Protein AF-A0A136L667-F1 (afdb_monomer_lite)

Sequence (205 aa):
MEAPLTIFYTARLRGDLDLAPRLFSLIRSLKTQIEGAALLVDLGDSSDLRVWHCAVTGGRSALFALDAMGYDAANADHLHPQNRAKTQPGMRLALIGAGESVRLKGCRLLVPPDSSGANPARLNILLVPAAETALNDRVLSLAAVEGGQVGAAQIAFGAGTMALTAAHIYDLSPDTPPDPTIAGAIDFILSEAHYLLKKAQERRR

pLDDT: mean 94.25, std 7.08, range [57.09, 98.88]

Foldseek 3Di:
DAKKEKEKEAEQLQCVLVLLQLVLLVVVVVVVVDTGYYAYEYLYNQHHCVDLLCVLVVNCLSVLLCQLSPHQEYAQQSDDPVVLVVCVVVGNYHYAHELDWDDDPQEIEHEDPPNPPDDHTQAYEYSHADCDFDDDRRYTHHHDDHSQKMKMWMWDDDDSDIDGPDIDIDGRDPPRDGHVSSVVSSVVSVVVSVVSVVVVVVVVD

Structure (mmCIF, N/CA/C/O backbone):
data_AF-A0A136L667-F1
#
_entry.id   AF-A0A136L667-F1
#
loop_
_atom_site.group_PDB
_atom_site.id
_atom_site.type_symbol
_atom_site.label_atom_id
_atom_site.label_alt_id
_atom_site.label_comp_id
_atom_site.label_asym_id
_atom_site.label_entity_id
_atom_site.label_seq_id
_atom_site.pdbx_PDB_ins_code
_atom_site.Cartn_x
_atom_site.Cartn_y
_atom_site.Cartn_z
_atom_site.occupancy
_atom_site.B_iso_or_equiv
_atom_site.auth_seq_id
_atom_site.auth_comp_id
_atom_site.auth_asym_id
_atom_site.auth_atom_id
_atom_site.pdbx_PDB_model_num
ATOM 1 N N . MET A 1 1 ? -16.215 10.996 21.181 1.00 59.75 1 MET A N 1
ATOM 2 C CA . MET A 1 1 ? -15.745 9.729 20.589 1.00 59.75 1 MET A CA 1
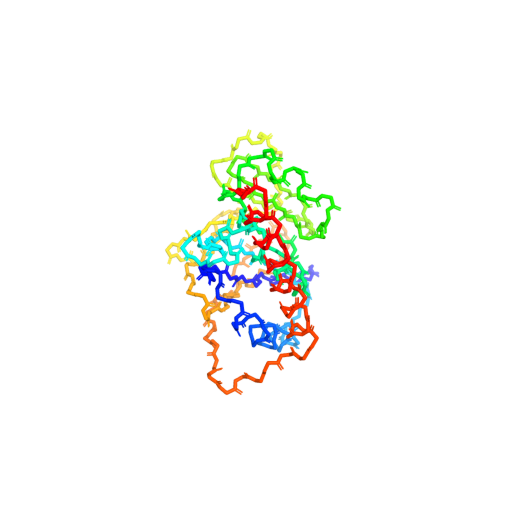ATOM 3 C C . MET A 1 1 ? -14.823 10.119 19.454 1.00 59.75 1 MET A C 1
ATOM 5 O O . MET A 1 1 ? -15.183 11.028 18.716 1.00 59.75 1 MET A O 1
ATOM 9 N N . GLU A 1 2 ? -13.610 9.587 19.410 1.00 77.50 2 GLU A N 1
ATOM 10 C CA . GLU A 1 2 ? -12.647 9.957 18.367 1.00 77.50 2 GLU A CA 1
ATOM 11 C C . GLU A 1 2 ? -12.994 9.231 17.066 1.00 77.50 2 GLU A C 1
ATOM 13 O O . GLU A 1 2 ? -13.592 8.155 17.110 1.00 77.50 2 GLU A O 1
ATOM 18 N N . ALA A 1 3 ? -12.679 9.838 15.921 1.00 87.50 3 ALA A N 1
ATOM 19 C CA . ALA A 1 3 ? -13.027 9.263 14.629 1.00 87.50 3 ALA A CA 1
ATOM 20 C C . ALA A 1 3 ? -12.331 7.899 14.438 1.00 87.50 3 ALA A C 1
ATOM 22 O O . ALA A 1 3 ? -11.150 7.780 14.780 1.00 87.50 3 ALA A O 1
ATOM 23 N N . PRO A 1 4 ? -13.026 6.881 13.898 1.00 93.81 4 PRO A N 1
ATOM 24 C CA . PRO A 1 4 ? -12.409 5.595 13.605 1.00 93.81 4 PRO A CA 1
ATOM 25 C C . PRO A 1 4 ? -11.303 5.739 12.550 1.00 93.81 4 PRO A C 1
ATOM 27 O O . PRO A 1 4 ? -11.263 6.700 11.773 1.00 93.81 4 PRO A O 1
ATOM 30 N N . LEU A 1 5 ? -10.395 4.768 12.535 1.00 96.19 5 LEU A N 1
ATOM 31 C CA . LEU A 1 5 ? -9.308 4.673 11.566 1.00 96.19 5 LEU A CA 1
ATOM 32 C C . LEU A 1 5 ? -9.421 3.357 10.808 1.00 96.19 5 LEU A C 1
ATOM 34 O O . LEU A 1 5 ? -9.451 2.292 11.419 1.00 96.19 5 LEU A O 1
ATOM 38 N N . THR A 1 6 ? -9.409 3.423 9.481 1.00 98.06 6 THR A N 1
ATOM 39 C CA . THR A 1 6 ? -9.300 2.237 8.627 1.00 98.06 6 THR A CA 1
ATOM 40 C C . THR A 1 6 ? -7.904 2.145 8.026 1.00 98.06 6 THR A C 1
ATOM 42 O O . THR A 1 6 ? -7.416 3.096 7.416 1.00 98.06 6 THR A O 1
ATOM 45 N N . ILE A 1 7 ? -7.262 0.992 8.178 1.00 98.62 7 ILE A N 1
ATOM 46 C CA . ILE A 1 7 ? -5.990 0.665 7.544 1.00 98.62 7 ILE A CA 1
ATOM 47 C C . ILE A 1 7 ? -6.301 -0.188 6.322 1.00 98.62 7 ILE A C 1
ATOM 49 O O . ILE A 1 7 ? -6.709 -1.337 6.468 1.00 98.62 7 ILE A O 1
ATOM 53 N N . PHE A 1 8 ? -6.100 0.367 5.134 1.00 98.88 8 PHE A N 1
ATOM 54 C CA . PHE A 1 8 ? -6.061 -0.386 3.888 1.00 98.88 8 PHE A CA 1
ATOM 55 C C . PHE A 1 8 ? -4.636 -0.839 3.617 1.00 98.88 8 PHE A C 1
ATOM 57 O O . PHE A 1 8 ? -3.698 -0.062 3.814 1.00 98.88 8 PHE A O 1
ATOM 64 N N . TYR A 1 9 ? -4.466 -2.073 3.156 1.00 98.88 9 TYR A N 1
ATOM 65 C CA . TYR A 1 9 ? -3.140 -2.601 2.895 1.00 98.88 9 TYR A CA 1
ATOM 66 C C . TYR A 1 9 ? -3.073 -3.570 1.721 1.00 98.88 9 TYR A C 1
ATOM 68 O O . TYR A 1 9 ? -4.031 -4.281 1.424 1.00 98.88 9 TYR A O 1
ATOM 76 N N . THR A 1 10 ? -1.916 -3.596 1.070 1.00 98.75 10 THR A N 1
ATOM 77 C CA . THR A 1 10 ? -1.550 -4.564 0.028 1.00 98.75 10 THR A CA 1
ATOM 78 C C . THR A 1 10 ? -0.199 -5.192 0.355 1.00 98.75 10 THR A C 1
ATOM 80 O O . THR A 1 10 ? 0.463 -4.807 1.322 1.00 98.75 10 THR A O 1
ATOM 83 N N . ALA A 1 11 ? 0.163 -6.230 -0.389 1.00 98.44 11 ALA A N 1
ATOM 84 C CA . ALA A 1 11 ? 1.460 -6.886 -0.327 1.00 98.44 11 ALA A CA 1
ATOM 85 C C . ALA A 1 11 ? 1.665 -7.686 -1.617 1.00 98.44 11 ALA A C 1
ATOM 87 O O . ALA A 1 11 ? 0.719 -7.897 -2.376 1.00 98.44 11 ALA A O 1
ATOM 88 N N . ARG A 1 12 ? 2.877 -8.209 -1.831 1.00 97.69 12 ARG A N 1
ATOM 89 C CA . ARG A 1 12 ? 3.156 -9.232 -2.858 1.00 97.69 12 ARG A CA 1
ATOM 90 C C . ARG A 1 12 ? 2.735 -8.835 -4.277 1.00 97.69 12 ARG A C 1
ATOM 92 O O . ARG A 1 12 ? 2.386 -9.701 -5.078 1.00 97.69 12 ARG A O 1
ATOM 99 N N . LEU A 1 13 ? 2.815 -7.545 -4.616 1.00 97.25 13 LEU A N 1
ATOM 100 C CA . LEU A 1 13 ? 2.587 -7.082 -5.990 1.00 97.25 13 LEU A CA 1
ATOM 101 C C . LEU A 1 13 ? 3.644 -7.632 -6.953 1.00 97.25 13 LEU A C 1
ATOM 103 O O . LEU A 1 13 ? 3.362 -7.802 -8.132 1.00 97.25 13 LEU A O 1
ATOM 107 N N . ARG A 1 14 ? 4.860 -7.926 -6.464 1.00 96.94 14 ARG A N 1
ATOM 108 C CA . ARG A 1 14 ? 5.945 -8.581 -7.218 1.00 96.94 14 ARG A CA 1
ATOM 109 C C . ARG A 1 14 ? 6.267 -7.924 -8.562 1.00 96.94 14 ARG A C 1
ATOM 111 O O . ARG A 1 14 ? 6.694 -8.584 -9.502 1.00 96.94 14 ARG A O 1
ATOM 118 N N . GLY A 1 15 ? 6.110 -6.607 -8.640 1.00 96.31 15 GLY A N 1
ATOM 119 C CA . GLY A 1 15 ? 6.329 -5.839 -9.858 1.00 96.31 15 GLY A CA 1
ATOM 120 C C . GLY A 1 15 ? 5.211 -5.949 -10.895 1.00 96.31 15 GLY A C 1
ATOM 121 O O . GLY A 1 15 ? 5.395 -5.440 -11.990 1.00 96.31 15 GLY A O 1
ATOM 122 N N . ASP A 1 16 ? 4.066 -6.557 -10.594 1.00 97.19 16 ASP A N 1
ATOM 123 C CA . ASP A 1 16 ? 2.918 -6.560 -11.501 1.00 97.19 16 ASP A CA 1
ATOM 124 C C . ASP A 1 16 ? 2.243 -5.177 -11.515 1.00 97.19 16 ASP A C 1
ATOM 126 O O . ASP A 1 16 ? 1.329 -4.874 -10.742 1.00 97.19 16 ASP A O 1
ATOM 130 N N . LEU A 1 17 ? 2.759 -4.292 -12.372 1.00 96.44 17 LEU A N 1
ATOM 131 C CA . LEU A 1 17 ? 2.251 -2.928 -12.515 1.00 96.44 17 LEU A CA 1
ATOM 132 C C . LEU A 1 17 ? 0.889 -2.870 -13.216 1.00 96.44 17 LEU A C 1
ATOM 134 O O . LEU A 1 17 ? 0.191 -1.866 -13.065 1.00 96.44 17 LEU A O 1
ATOM 138 N N . ASP A 1 18 ? 0.468 -3.934 -13.904 1.00 94.00 18 ASP A N 1
ATOM 139 C CA . ASP A 1 18 ? -0.835 -3.987 -14.575 1.00 94.00 18 ASP A CA 1
ATOM 140 C C . ASP A 1 18 ? -1.988 -4.052 -13.556 1.00 94.00 18 ASP A C 1
ATOM 142 O O . ASP A 1 18 ? -3.114 -3.625 -13.835 1.00 94.00 18 ASP A O 1
ATOM 146 N N . LEU A 1 19 ? -1.711 -4.520 -12.333 1.00 96.12 19 LEU A N 1
ATOM 147 C CA . LEU A 1 19 ? -2.671 -4.508 -11.228 1.00 96.12 19 LEU A CA 1
ATOM 148 C C . LEU A 1 19 ? -2.924 -3.103 -10.675 1.00 96.12 19 LEU A C 1
ATOM 150 O O . LEU A 1 19 ? -4.033 -2.821 -10.215 1.00 96.12 19 LEU A O 1
ATOM 154 N N . ALA A 1 20 ? -1.931 -2.210 -10.712 1.00 97.38 20 ALA A N 1
ATOM 155 C CA . ALA A 1 20 ? -1.969 -0.940 -9.986 1.00 97.38 20 ALA A CA 1
ATOM 156 C C . ALA A 1 20 ? -3.178 -0.048 -10.346 1.00 97.38 20 ALA A C 1
ATOM 158 O O . ALA A 1 20 ? -3.871 0.399 -9.425 1.00 97.38 20 ALA A O 1
ATOM 159 N N . PRO A 1 21 ? -3.536 0.169 -11.631 1.00 98.19 21 PRO A N 1
ATOM 160 C CA . PRO A 1 21 ? -4.702 0.983 -11.978 1.00 98.19 21 PRO A CA 1
ATOM 161 C C . PRO A 1 21 ? -6.024 0.416 -11.454 1.00 98.19 21 PRO A C 1
ATOM 163 O O . PRO A 1 21 ? -6.917 1.168 -11.063 1.00 98.19 21 PRO A O 1
ATOM 166 N N . ARG A 1 22 ? -6.161 -0.913 -11.437 1.00 98.19 22 ARG A N 1
ATOM 167 C CA . ARG A 1 22 ? -7.385 -1.603 -11.008 1.00 98.19 22 ARG A CA 1
ATOM 168 C C . ARG A 1 22 ? -7.470 -1.683 -9.483 1.00 98.19 22 ARG A C 1
ATOM 170 O O . ARG A 1 22 ? -8.524 -1.399 -8.916 1.00 98.19 22 ARG A O 1
ATOM 177 N N . LEU A 1 23 ? -6.352 -1.963 -8.811 1.00 98.25 23 LEU A N 1
ATOM 178 C CA . LEU A 1 23 ? -6.239 -1.868 -7.354 1.00 98.25 23 LEU A CA 1
ATOM 179 C C . LEU A 1 23 ? -6.576 -0.461 -6.867 1.00 98.25 23 LEU A C 1
ATOM 181 O O . LEU A 1 23 ? -7.290 -0.314 -5.880 1.00 98.25 23 LEU A O 1
ATOM 185 N N . PHE A 1 24 ? -6.123 0.580 -7.568 1.00 98.50 24 PHE A N 1
ATOM 186 C CA . PHE A 1 24 ? -6.454 1.954 -7.203 1.00 98.50 24 PHE A CA 1
ATOM 187 C C . PHE A 1 24 ? -7.960 2.219 -7.280 1.00 98.50 24 PHE A C 1
ATOM 189 O O . PHE A 1 24 ? -8.521 2.789 -6.343 1.00 98.50 24 PHE A O 1
ATOM 196 N N . SER A 1 25 ? -8.634 1.761 -8.341 1.00 98.31 25 SER A N 1
ATOM 197 C CA . SER A 1 25 ? -10.096 1.847 -8.458 1.00 98.31 25 SER A CA 1
ATOM 198 C C . SER A 1 25 ? -10.807 1.161 -7.288 1.00 98.31 25 SER A C 1
ATOM 200 O O . SER A 1 25 ? -11.706 1.757 -6.688 1.00 98.31 25 SER A O 1
ATOM 202 N N . LEU A 1 26 ? -10.377 -0.054 -6.923 1.00 98.44 26 LEU A N 1
ATOM 203 C CA . LEU A 1 26 ? -10.913 -0.784 -5.773 1.00 98.44 26 LEU A CA 1
ATOM 204 C C . LEU A 1 26 ? -10.686 -0.012 -4.465 1.00 98.44 26 LEU A C 1
ATOM 206 O O . LEU A 1 26 ? -11.638 0.262 -3.739 1.00 98.44 26 LEU A O 1
ATOM 210 N N . ILE A 1 27 ? -9.450 0.405 -4.186 1.00 98.38 27 ILE A N 1
ATOM 211 C CA . ILE A 1 27 ? -9.089 1.149 -2.970 1.00 98.38 27 ILE A CA 1
ATOM 212 C C . ILE A 1 27 ? -9.888 2.451 -2.872 1.00 98.38 27 ILE A C 1
ATOM 214 O O . ILE A 1 27 ? -10.376 2.795 -1.795 1.00 98.38 27 ILE A O 1
ATOM 218 N N . ARG A 1 28 ? -10.054 3.177 -3.984 1.00 97.88 28 ARG A N 1
ATOM 219 C CA . ARG A 1 28 ? -10.866 4.395 -4.023 1.00 97.88 28 ARG A CA 1
ATOM 220 C C . ARG A 1 28 ? -12.317 4.092 -3.659 1.00 97.88 28 ARG A C 1
ATOM 222 O O . ARG A 1 28 ? -12.868 4.809 -2.833 1.00 97.88 28 ARG A O 1
ATOM 229 N N . SER A 1 29 ? -12.902 3.030 -4.215 1.00 97.69 29 SER A N 1
ATOM 230 C CA . SER A 1 29 ? -14.264 2.594 -3.880 1.00 97.69 29 SER A CA 1
ATOM 231 C C . SER A 1 29 ? -14.404 2.188 -2.411 1.00 97.69 29 SER A C 1
ATOM 233 O O . SER A 1 29 ? -15.392 2.532 -1.772 1.00 97.69 29 SER A O 1
ATOM 235 N N . LEU A 1 30 ? -13.429 1.477 -1.845 1.00 97.81 30 LEU A N 1
ATOM 236 C CA . LEU A 1 30 ? -13.464 1.089 -0.433 1.00 97.81 30 LEU A CA 1
ATOM 237 C C . LEU A 1 30 ? -13.366 2.316 0.485 1.00 97.81 30 LEU A C 1
ATOM 239 O O . LEU A 1 30 ? -14.084 2.415 1.478 1.00 97.81 30 LEU A O 1
ATOM 243 N N . LYS A 1 31 ? -12.532 3.300 0.128 1.00 97.44 31 LYS A N 1
ATOM 244 C CA . LYS A 1 31 ? -12.393 4.556 0.880 1.00 97.44 31 LYS A CA 1
ATOM 245 C C . LYS A 1 31 ? -13.680 5.391 0.920 1.00 97.44 31 LYS A C 1
ATOM 247 O O . LYS A 1 31 ? -13.836 6.160 1.860 1.00 97.44 31 LYS A O 1
ATOM 252 N N . THR A 1 32 ? -14.604 5.255 -0.038 1.00 96.94 32 THR A N 1
ATOM 253 C CA . THR A 1 32 ? -15.900 5.967 0.024 1.00 96.94 32 THR A CA 1
ATOM 254 C C . THR A 1 32 ? -16.908 5.314 0.968 1.00 96.94 32 THR A C 1
ATOM 256 O O . THR A 1 32 ? -17.945 5.908 1.239 1.00 96.94 32 THR A O 1
ATOM 259 N N . GLN A 1 33 ? -16.645 4.089 1.430 1.00 94.69 33 GLN A N 1
ATOM 260 C CA . GLN A 1 33 ? -17.560 3.310 2.272 1.00 94.69 33 GLN A CA 1
ATOM 261 C C . GLN A 1 33 ? -17.230 3.402 3.764 1.00 94.69 33 GLN A C 1
ATOM 263 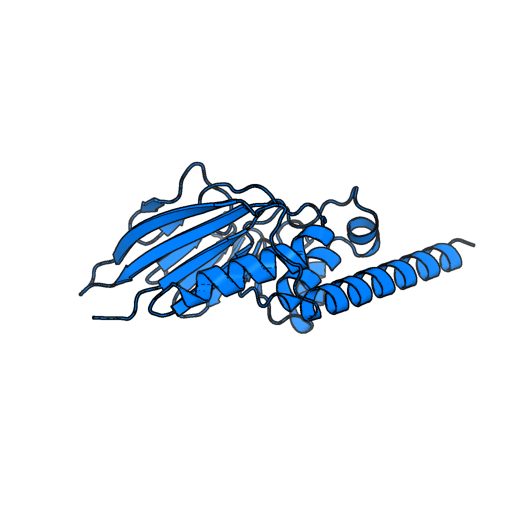O O . GLN A 1 33 ? -17.961 2.854 4.585 1.00 94.69 33 GLN A O 1
ATOM 268 N N . ILE A 1 34 ? -16.122 4.052 4.123 1.00 94.62 34 ILE A N 1
ATOM 269 C CA . ILE A 1 34 ? -15.690 4.167 5.514 1.00 94.62 34 ILE A CA 1
ATOM 270 C C . ILE A 1 34 ? -16.113 5.497 6.126 1.00 94.62 34 ILE A C 1
ATOM 272 O O . ILE A 1 34 ? -16.255 6.513 5.447 1.00 94.62 34 ILE A O 1
ATOM 276 N N . GLU A 1 35 ? -16.208 5.493 7.447 1.00 89.12 35 GLU A N 1
ATOM 277 C CA . GLU A 1 35 ? -16.241 6.702 8.254 1.00 89.12 35 GLU A CA 1
ATOM 278 C C . GLU A 1 35 ? -14.844 6.975 8.826 1.00 89.12 35 GLU A C 1
ATOM 280 O O . GLU A 1 35 ? -14.059 6.056 9.072 1.00 89.12 35 GLU A O 1
ATOM 285 N N . GLY A 1 36 ? -14.528 8.247 9.067 1.00 91.50 36 GLY A N 1
ATOM 286 C CA . GLY A 1 36 ? -13.271 8.641 9.700 1.00 91.50 36 GLY A CA 1
ATOM 287 C C . GLY A 1 36 ? -12.059 8.642 8.764 1.00 91.50 36 GLY A C 1
ATOM 288 O O . GLY A 1 36 ? -12.155 8.976 7.583 1.00 91.50 36 GLY A O 1
ATOM 289 N N . ALA A 1 37 ? -10.882 8.372 9.327 1.00 94.00 37 ALA A N 1
ATOM 290 C CA . ALA A 1 37 ? -9.609 8.502 8.624 1.00 94.00 37 ALA A CA 1
ATOM 291 C C . ALA A 1 37 ? -9.181 7.186 7.960 1.00 94.00 37 ALA A C 1
ATOM 293 O O . ALA A 1 37 ? -9.483 6.097 8.446 1.00 94.00 37 ALA A O 1
ATOM 294 N N . ALA A 1 38 ? -8.395 7.291 6.886 1.00 97.00 38 ALA A N 1
ATOM 295 C CA . ALA A 1 38 ? -7.749 6.151 6.243 1.00 97.00 38 ALA A CA 1
ATOM 296 C C . ALA A 1 38 ? -6.221 6.255 6.308 1.00 97.00 38 ALA A C 1
ATOM 298 O O . ALA A 1 38 ? -5.655 7.331 6.081 1.00 97.00 38 ALA A O 1
ATOM 299 N N . LEU A 1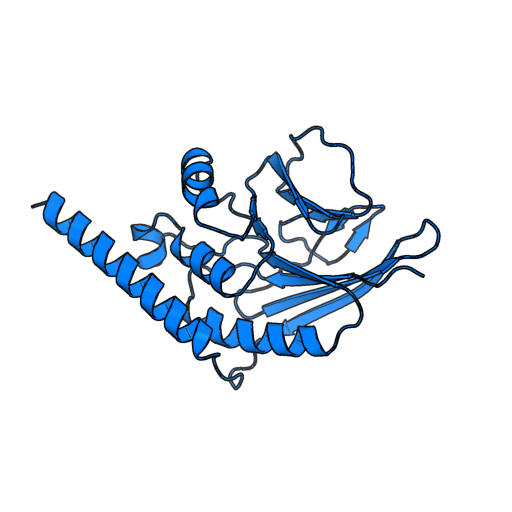 39 ? -5.566 5.120 6.536 1.00 98.00 39 LEU A N 1
ATOM 300 C CA . LEU A 1 39 ? -4.162 4.875 6.207 1.00 98.00 39 LEU A CA 1
ATOM 301 C C . LEU A 1 39 ? -4.099 3.846 5.077 1.00 98.00 39 LEU A C 1
ATOM 303 O O . LEU A 1 39 ? -4.822 2.856 5.125 1.00 98.00 39 LEU A O 1
ATOM 307 N N . LEU A 1 40 ? -3.257 4.074 4.073 1.00 98.75 40 LEU A N 1
ATOM 308 C CA . LEU A 1 40 ? -2.994 3.118 2.997 1.00 98.75 40 LEU A CA 1
ATOM 309 C C . LEU A 1 40 ? -1.526 2.698 3.046 1.00 98.75 40 LEU A C 1
ATOM 311 O O . LEU A 1 40 ? -0.650 3.551 2.923 1.00 98.75 40 LEU A O 1
ATOM 315 N N . VAL A 1 41 ? -1.251 1.412 3.248 1.00 98.88 41 VAL A N 1
ATOM 316 C CA . VAL A 1 41 ? 0.115 0.914 3.464 1.00 98.88 41 VAL A CA 1
ATOM 317 C C . VAL A 1 41 ? 0.429 -0.324 2.629 1.00 98.88 41 VAL A C 1
ATOM 319 O O . VAL A 1 41 ? -0.466 -1.080 2.280 1.00 98.88 41 VAL A O 1
ATOM 322 N N . ASP A 1 42 ? 1.700 -0.555 2.324 1.00 98.69 42 ASP A N 1
ATOM 323 C CA . ASP A 1 42 ? 2.169 -1.797 1.696 1.00 98.69 42 ASP A CA 1
ATOM 324 C C . ASP A 1 42 ? 3.009 -2.617 2.684 1.00 98.69 42 ASP A C 1
ATOM 326 O O . ASP A 1 42 ? 3.895 -2.076 3.357 1.00 98.69 42 ASP A O 1
ATOM 330 N N . LEU A 1 43 ? 2.736 -3.921 2.777 1.00 98.75 43 LEU A N 1
ATOM 331 C CA . LEU A 1 43 ? 3.424 -4.843 3.693 1.00 98.75 43 LEU A CA 1
ATOM 332 C C . LEU A 1 43 ? 4.695 -5.455 3.087 1.00 98.75 43 LEU A C 1
ATOM 334 O O . LEU A 1 43 ? 5.378 -6.229 3.760 1.00 98.75 43 LEU A O 1
ATOM 338 N N . GLY A 1 44 ? 5.034 -5.103 1.846 1.00 97.56 44 GLY A N 1
ATOM 339 C CA . GLY A 1 44 ? 6.264 -5.509 1.178 1.00 97.56 44 GLY A CA 1
ATOM 340 C C . GLY A 1 44 ? 6.054 -6.575 0.107 1.00 97.56 44 GLY A C 1
ATOM 341 O O . GLY A 1 44 ? 4.935 -6.957 -0.232 1.00 97.56 44 GLY A O 1
ATOM 342 N N . ASP A 1 45 ? 7.170 -7.045 -0.458 1.00 96.62 45 ASP A N 1
ATOM 343 C CA . ASP A 1 45 ? 7.201 -7.890 -1.667 1.00 96.62 45 ASP A CA 1
ATOM 344 C C . ASP A 1 45 ? 6.516 -7.222 -2.882 1.00 96.62 45 ASP A C 1
ATOM 346 O O . ASP A 1 45 ? 5.998 -7.870 -3.789 1.00 96.62 45 ASP A O 1
ATOM 350 N N . SER A 1 46 ? 6.522 -5.885 -2.917 1.00 95.94 46 SER A N 1
ATOM 351 C CA . SER A 1 46 ? 5.983 -5.100 -4.033 1.00 95.94 46 SER A CA 1
ATOM 352 C C . SER A 1 46 ? 6.834 -5.169 -5.303 1.00 95.94 46 SER A C 1
ATOM 354 O O . SER A 1 46 ? 6.339 -4.884 -6.389 1.00 95.94 46 SER A O 1
ATOM 356 N N . SER A 1 47 ? 8.105 -5.564 -5.198 1.00 94.88 47 SER A N 1
ATOM 357 C CA . SER A 1 47 ? 9.048 -5.653 -6.316 1.00 94.88 47 SER A CA 1
ATOM 358 C C . SER A 1 47 ? 9.709 -7.028 -6.373 1.00 94.88 47 SER A C 1
ATOM 360 O O . SER A 1 47 ? 10.221 -7.501 -5.365 1.00 94.88 47 SER A O 1
ATOM 362 N N . ASP A 1 48 ? 9.842 -7.584 -7.579 1.00 95.38 48 ASP A N 1
ATOM 363 C CA . ASP A 1 48 ? 10.599 -8.809 -7.855 1.00 95.38 48 ASP A CA 1
ATOM 364 C C . ASP A 1 48 ? 11.704 -8.526 -8.885 1.00 95.38 48 ASP A C 1
ATOM 366 O O . ASP A 1 48 ? 11.428 -8.117 -10.009 1.00 95.38 48 ASP A O 1
ATOM 370 N N . LEU A 1 49 ? 12.975 -8.756 -8.533 1.00 93.62 49 LEU A N 1
ATOM 371 C CA . LEU A 1 49 ? 14.115 -8.495 -9.428 1.00 93.62 49 LEU A CA 1
ATOM 372 C C . LEU A 1 49 ? 14.171 -9.420 -10.657 1.00 93.62 49 LEU A C 1
ATOM 374 O O . LEU A 1 49 ? 15.007 -9.207 -11.533 1.00 93.62 49 LEU A O 1
ATOM 378 N N . ARG A 1 50 ? 13.300 -10.429 -10.751 1.00 95.88 50 ARG A N 1
ATOM 379 C CA . ARG A 1 50 ? 13.095 -11.220 -11.974 1.00 95.88 50 ARG A CA 1
ATOM 380 C C . ARG A 1 50 ? 12.243 -10.476 -13.005 1.00 95.88 50 ARG A C 1
ATOM 382 O O . ARG A 1 50 ? 12.325 -10.787 -14.191 1.00 95.88 50 ARG A O 1
ATOM 389 N N . VAL A 1 51 ? 11.466 -9.480 -12.579 1.00 96.81 51 VAL A N 1
ATOM 390 C CA . VAL A 1 51 ? 10.706 -8.595 -13.464 1.00 96.81 51 VAL A CA 1
ATOM 391 C C . VAL A 1 51 ? 11.623 -7.486 -13.977 1.00 96.81 51 VAL A C 1
ATOM 393 O O . VAL A 1 51 ? 12.329 -6.826 -13.212 1.00 96.81 51 VAL A O 1
ATOM 396 N N . TRP A 1 52 ? 11.640 -7.275 -15.294 1.00 96.81 52 TRP A N 1
ATOM 397 C CA . TRP A 1 52 ? 12.670 -6.469 -15.959 1.00 96.81 52 TRP A CA 1
ATOM 398 C C . TRP A 1 52 ? 12.743 -5.019 -15.451 1.00 96.81 52 TRP A C 1
ATOM 400 O O . TRP A 1 52 ? 13.843 -4.499 -15.236 1.00 96.81 52 TRP A O 1
ATOM 410 N N . HIS A 1 53 ? 11.596 -4.363 -15.226 1.00 96.62 53 HIS A N 1
ATOM 411 C CA . HIS A 1 53 ? 11.574 -2.971 -14.772 1.00 96.62 53 HIS A CA 1
ATOM 412 C C . HIS A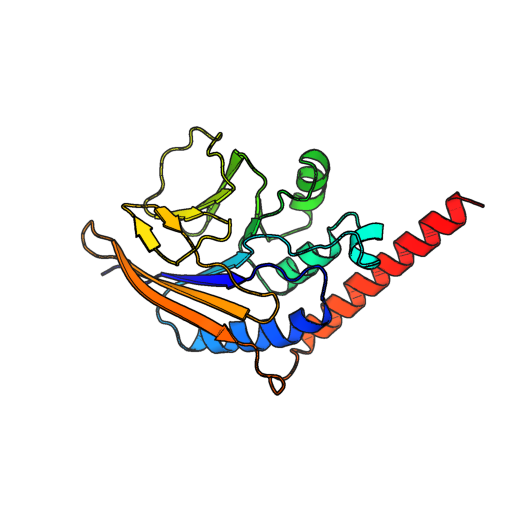 1 53 ? 12.012 -2.878 -13.308 1.00 96.62 53 HIS A C 1
ATOM 414 O O . HIS A 1 53 ? 12.739 -1.957 -12.933 1.00 96.62 53 HIS A O 1
ATOM 420 N N . CYS A 1 54 ? 11.665 -3.861 -12.478 1.00 95.62 54 CYS A N 1
ATOM 421 C CA . CYS A 1 54 ? 12.184 -3.980 -11.122 1.00 95.62 54 CYS A CA 1
ATOM 422 C C . CYS A 1 54 ? 13.705 -4.162 -11.144 1.00 95.62 54 CYS A C 1
ATOM 424 O O . CYS A 1 54 ? 14.409 -3.414 -10.470 1.00 95.62 54 CYS A O 1
ATOM 426 N N . ALA A 1 55 ? 14.236 -5.057 -11.977 1.00 95.12 55 ALA A N 1
ATOM 427 C CA . ALA A 1 55 ? 15.674 -5.283 -12.103 1.00 95.12 55 ALA A CA 1
ATOM 428 C C . ALA A 1 55 ? 16.441 -4.006 -12.490 1.00 95.12 55 ALA A C 1
ATOM 430 O O . ALA A 1 55 ? 17.376 -3.601 -11.797 1.00 95.12 55 ALA A O 1
ATOM 431 N N . VAL A 1 56 ? 16.027 -3.330 -13.569 1.00 95.81 56 VAL A N 1
ATOM 432 C CA . VAL A 1 56 ? 16.742 -2.146 -14.085 1.00 95.81 56 VAL A CA 1
ATOM 433 C C . VAL A 1 56 ? 16.620 -0.939 -13.156 1.00 95.81 56 VAL A C 1
ATOM 435 O O . VAL A 1 56 ? 17.548 -0.137 -13.039 1.00 95.81 56 VAL A O 1
ATOM 438 N N . THR A 1 57 ? 15.493 -0.816 -12.451 1.00 93.44 57 THR A N 1
ATOM 439 C CA . THR A 1 57 ? 15.295 0.253 -11.471 1.00 93.44 57 THR A CA 1
ATOM 440 C C . THR A 1 57 ? 15.824 -0.110 -10.088 1.00 93.44 57 THR A C 1
ATOM 442 O O . THR A 1 57 ? 15.797 0.748 -9.210 1.00 93.44 57 THR A O 1
ATOM 445 N N . GLY A 1 58 ? 16.341 -1.320 -9.859 1.00 91.88 58 GLY A N 1
ATOM 446 C CA . GLY A 1 58 ? 16.743 -1.780 -8.527 1.00 91.88 58 GLY A CA 1
ATOM 447 C C . GLY A 1 58 ? 15.577 -1.790 -7.532 1.00 91.88 58 GLY A C 1
ATOM 448 O O . GLY A 1 58 ? 15.750 -1.377 -6.395 1.00 91.88 58 GLY A O 1
ATOM 449 N N . GLY A 1 59 ? 14.385 -2.163 -8.000 1.00 91.69 59 GLY A N 1
ATOM 450 C CA . GLY A 1 59 ? 13.141 -2.325 -7.242 1.00 91.69 59 GLY A CA 1
ATOM 451 C C . GLY A 1 59 ? 12.280 -1.072 -7.067 1.00 91.69 59 GLY A C 1
ATOM 452 O O . GLY A 1 59 ? 11.145 -1.155 -6.609 1.00 91.69 59 GLY A O 1
ATOM 453 N N . ARG A 1 60 ? 12.769 0.100 -7.485 1.00 94.50 60 ARG A N 1
ATOM 454 C CA . ARG A 1 60 ? 12.088 1.386 -7.241 1.00 94.50 60 ARG A CA 1
ATOM 455 C C . ARG A 1 60 ? 10.816 1.598 -8.065 1.00 94.50 60 ARG A C 1
ATOM 457 O O . ARG A 1 60 ? 9.946 2.333 -7.619 1.00 94.50 60 ARG A O 1
ATOM 464 N N . SER A 1 61 ? 10.693 0.977 -9.240 1.00 95.50 61 SER A N 1
ATOM 465 C CA . SER A 1 61 ? 9.511 1.131 -10.114 1.00 95.50 61 SER A CA 1
ATOM 466 C C . SER A 1 61 ? 8.191 0.808 -9.406 1.00 95.50 61 SER A C 1
ATOM 468 O O . SER A 1 61 ? 7.257 1.600 -9.488 1.00 95.50 61 SER A O 1
ATOM 470 N N . ALA A 1 62 ? 8.134 -0.287 -8.642 1.00 95.94 62 ALA A N 1
ATOM 471 C CA . ALA A 1 62 ? 6.948 -0.635 -7.859 1.00 95.94 62 ALA A CA 1
ATOM 472 C C . ALA A 1 62 ? 6.630 0.413 -6.780 1.00 95.94 62 ALA A C 1
ATOM 474 O O . ALA A 1 62 ? 5.480 0.796 -6.602 1.00 95.94 62 ALA A O 1
ATOM 475 N N . LEU A 1 63 ? 7.650 0.946 -6.103 1.00 97.31 63 LEU A N 1
ATOM 476 C CA . LEU A 1 63 ? 7.468 1.980 -5.081 1.00 97.31 63 LEU A CA 1
ATOM 477 C C . LEU A 1 63 ? 6.963 3.306 -5.675 1.00 97.31 63 LEU A C 1
ATOM 479 O O . LEU A 1 63 ? 6.162 3.983 -5.040 1.00 97.31 63 LEU A O 1
ATOM 483 N N . PHE A 1 64 ? 7.377 3.663 -6.897 1.00 97.56 64 PHE A N 1
ATOM 484 C CA . PHE A 1 64 ? 6.812 4.819 -7.607 1.00 97.56 64 PHE A CA 1
ATOM 485 C C . PHE A 1 64 ? 5.337 4.610 -7.961 1.00 97.56 64 PHE A C 1
ATOM 487 O O . PHE A 1 64 ? 4.557 5.554 -7.869 1.00 97.56 64 PHE A O 1
ATOM 494 N N . ALA A 1 65 ? 4.936 3.385 -8.313 1.00 97.94 65 ALA A N 1
ATOM 495 C CA . ALA A 1 65 ? 3.528 3.070 -8.537 1.00 97.94 65 ALA A CA 1
ATOM 496 C C . ALA A 1 65 ? 2.705 3.215 -7.244 1.00 97.94 65 ALA A C 1
ATOM 498 O O . ALA A 1 65 ? 1.652 3.850 -7.259 1.00 97.94 65 ALA A O 1
ATOM 499 N N . LEU A 1 66 ? 3.214 2.719 -6.109 1.00 98.50 66 LEU A N 1
ATOM 500 C CA . LEU A 1 66 ? 2.577 2.906 -4.798 1.00 98.50 66 LEU A CA 1
ATOM 501 C C . LEU A 1 66 ? 2.452 4.392 -4.417 1.00 98.50 66 LEU A C 1
ATOM 503 O O . LEU A 1 66 ? 1.398 4.825 -3.947 1.00 98.50 66 LEU A O 1
ATOM 507 N N . ASP A 1 67 ? 3.498 5.189 -4.648 1.00 98.44 67 ASP A N 1
ATOM 508 C CA . ASP A 1 67 ? 3.480 6.637 -4.400 1.00 98.44 67 ASP A CA 1
ATOM 509 C C . ASP A 1 67 ? 2.421 7.345 -5.265 1.00 98.44 67 ASP A C 1
ATOM 511 O O . ASP A 1 67 ? 1.617 8.124 -4.750 1.00 98.44 67 ASP A O 1
ATOM 515 N N . ALA A 1 68 ? 2.335 6.998 -6.555 1.00 98.06 68 ALA A N 1
ATOM 516 C CA . ALA A 1 68 ? 1.321 7.524 -7.473 1.00 98.06 68 ALA A CA 1
ATOM 517 C C . ALA A 1 68 ? -0.114 7.152 -7.054 1.00 98.06 68 ALA A C 1
ATOM 519 O O . ALA A 1 68 ? -1.036 7.952 -7.210 1.00 98.06 68 ALA A O 1
ATOM 520 N N . MET A 1 69 ? -0.305 5.966 -6.470 1.00 98.44 69 MET A N 1
ATOM 521 C CA . MET A 1 69 ? -1.584 5.516 -5.907 1.00 98.44 69 MET A CA 1
ATOM 522 C C . MET A 1 69 ? -1.930 6.180 -4.560 1.00 98.44 69 MET A C 1
ATOM 524 O O . MET A 1 69 ? -3.024 5.965 -4.028 1.00 98.44 69 MET A O 1
ATOM 528 N N . GLY A 1 70 ? -1.026 6.985 -3.996 1.00 97.94 70 GLY A N 1
ATOM 529 C CA . GLY A 1 70 ? -1.242 7.710 -2.746 1.00 97.94 70 GLY A CA 1
ATOM 530 C C . GLY A 1 70 ? -1.132 6.836 -1.497 1.00 97.94 70 GLY A C 1
ATOM 531 O O . GLY A 1 70 ? -1.893 7.035 -0.546 1.00 97.94 70 GLY A O 1
ATOM 532 N N . TYR A 1 71 ? -0.229 5.851 -1.505 1.00 98.69 71 TYR A N 1
ATOM 533 C CA . TYR A 1 71 ? 0.136 5.109 -0.297 1.00 98.69 71 TYR A CA 1
ATOM 534 C C . TYR A 1 71 ? 0.849 6.030 0.704 1.00 98.69 71 TYR A C 1
ATOM 536 O O . TYR A 1 71 ? 1.655 6.880 0.333 1.00 98.69 71 TYR A O 1
ATOM 544 N N . ASP A 1 72 ? 0.557 5.845 1.990 1.00 98.69 72 ASP A N 1
ATOM 545 C CA . ASP A 1 72 ? 1.164 6.592 3.090 1.00 98.69 72 ASP A CA 1
ATOM 546 C C . ASP A 1 72 ? 2.535 6.008 3.480 1.00 98.69 72 ASP A C 1
ATOM 548 O O . ASP A 1 72 ? 3.477 6.754 3.750 1.00 98.69 72 ASP A O 1
ATOM 552 N N . ALA A 1 73 ? 2.666 4.675 3.510 1.00 98.56 73 ALA A N 1
ATOM 553 C CA . ALA A 1 73 ? 3.924 3.992 3.827 1.00 98.56 73 ALA A CA 1
ATOM 554 C C . ALA A 1 73 ? 4.053 2.629 3.134 1.00 98.56 73 ALA A C 1
ATOM 556 O O . ALA A 1 73 ? 3.054 1.982 2.834 1.00 98.56 73 ALA A O 1
ATOM 557 N N . ALA A 1 74 ? 5.284 2.174 2.920 1.00 98.50 74 ALA A N 1
ATOM 558 C CA . ALA A 1 74 ? 5.576 0.854 2.380 1.00 98.50 74 ALA A CA 1
ATOM 559 C C . ALA A 1 74 ? 6.749 0.208 3.112 1.00 98.50 74 ALA A C 1
ATOM 561 O O . ALA A 1 74 ? 7.745 0.869 3.433 1.00 98.50 74 ALA A O 1
ATOM 562 N N . ASN A 1 75 ? 6.658 -1.105 3.307 1.00 98.19 75 ASN A N 1
ATOM 563 C CA . ASN A 1 75 ? 7.821 -1.913 3.628 1.00 98.19 75 ASN A CA 1
ATOM 564 C C . ASN A 1 75 ? 8.762 -1.973 2.412 1.00 98.19 75 ASN A C 1
ATOM 566 O O . ASN A 1 75 ? 8.525 -2.652 1.412 1.00 98.19 75 ASN A O 1
ATOM 570 N N . ALA A 1 76 ? 9.869 -1.252 2.535 1.00 96.69 76 ALA A N 1
ATOM 571 C CA . ALA A 1 76 ? 10.923 -1.127 1.545 1.00 96.69 76 ALA A CA 1
ATOM 572 C C . ALA A 1 76 ? 12.218 -1.807 2.015 1.00 96.69 76 ALA A C 1
ATOM 574 O O . ALA A 1 76 ? 13.316 -1.353 1.681 1.00 96.69 76 ALA A O 1
ATOM 575 N N . ASP A 1 77 ? 12.110 -2.883 2.800 1.00 94.00 77 ASP A N 1
ATOM 576 C CA . ASP A 1 77 ? 13.269 -3.632 3.297 1.00 94.00 77 ASP A CA 1
ATOM 577 C C . ASP A 1 77 ? 14.083 -4.288 2.170 1.00 94.00 77 ASP A C 1
ATOM 579 O O . ASP A 1 77 ? 15.307 -4.364 2.230 1.00 94.00 77 ASP A O 1
ATOM 583 N N . HIS A 1 78 ? 13.422 -4.641 1.064 1.00 90.50 78 HIS A N 1
ATOM 584 C CA . HIS A 1 78 ? 14.084 -5.142 -0.143 1.00 90.50 78 HIS A CA 1
ATOM 585 C C . HIS A 1 78 ? 15.078 -4.137 -0.765 1.00 90.50 78 HIS A C 1
ATOM 587 O O . HIS A 1 78 ? 15.943 -4.528 -1.552 1.00 90.50 78 HIS A O 1
ATOM 593 N N . LEU A 1 79 ? 14.968 -2.840 -0.442 1.00 91.56 79 LEU A N 1
ATOM 594 C CA . LEU A 1 79 ? 15.948 -1.837 -0.841 1.00 91.56 79 LEU A CA 1
ATOM 595 C C . LEU A 1 79 ? 17.064 -1.726 0.194 1.00 91.56 79 LEU A C 1
ATOM 597 O O . LEU A 1 79 ? 16.826 -1.448 1.368 1.00 91.56 79 LEU A O 1
ATOM 601 N N . HIS A 1 80 ? 18.310 -1.783 -0.281 1.00 90.12 80 HIS A N 1
ATOM 602 C CA . HIS A 1 80 ? 19.466 -1.439 0.544 1.00 90.12 80 HIS A CA 1
ATOM 603 C C . HIS A 1 80 ? 19.282 -0.043 1.189 1.00 90.12 80 HIS A C 1
ATOM 605 O O . HIS A 1 80 ? 18.902 0.892 0.470 1.00 90.12 80 HIS A O 1
ATOM 611 N N . PRO A 1 81 ? 19.614 0.159 2.482 1.00 91.50 81 PRO A N 1
ATOM 612 C CA . PRO A 1 81 ? 19.334 1.409 3.200 1.00 91.50 81 PRO A CA 1
ATOM 613 C C . PRO A 1 81 ? 19.833 2.677 2.495 1.00 91.50 81 PRO A C 1
ATOM 615 O O . PRO A 1 81 ? 19.118 3.671 2.405 1.00 91.50 81 PRO A O 1
ATOM 618 N N . GLN A 1 82 ? 21.029 2.636 1.898 1.00 90.94 82 GLN A N 1
ATOM 619 C CA . GLN A 1 82 ? 21.562 3.777 1.137 1.00 90.94 82 GLN A CA 1
ATOM 620 C C . GLN A 1 82 ? 20.728 4.116 -0.111 1.00 90.94 82 GLN A C 1
ATOM 622 O O . GLN A 1 82 ? 20.604 5.285 -0.472 1.00 90.94 82 GLN A O 1
ATOM 627 N N . ASN A 1 83 ? 20.162 3.112 -0.785 1.00 90.81 83 ASN A N 1
ATOM 628 C CA . ASN A 1 83 ? 19.310 3.327 -1.955 1.00 90.81 83 ASN A CA 1
ATOM 629 C C . ASN A 1 83 ? 17.937 3.843 -1.530 1.00 90.81 83 ASN A C 1
ATOM 631 O O . ASN A 1 83 ? 17.409 4.752 -2.172 1.00 90.81 83 ASN A O 1
ATOM 635 N N . ARG A 1 84 ? 17.397 3.324 -0.421 1.00 94.50 84 ARG A N 1
ATOM 636 C CA . ARG A 1 84 ? 16.170 3.835 0.198 1.00 94.50 84 ARG A CA 1
ATOM 637 C C . ARG A 1 84 ? 16.318 5.313 0.570 1.00 94.50 84 ARG A C 1
ATOM 639 O O . ARG A 1 84 ? 15.526 6.126 0.105 1.00 94.50 84 ARG A O 1
ATOM 646 N N . ALA A 1 85 ? 17.396 5.688 1.261 1.00 93.75 85 ALA A N 1
ATOM 647 C CA . ALA A 1 85 ? 17.687 7.076 1.632 1.00 93.75 85 ALA A CA 1
ATOM 648 C C . ALA A 1 85 ? 17.834 8.020 0.423 1.00 93.75 85 ALA A C 1
ATOM 650 O O . ALA A 1 85 ? 17.401 9.166 0.480 1.00 93.75 85 ALA A O 1
ATOM 651 N N . LYS A 1 86 ? 18.406 7.546 -0.693 1.00 93.06 86 LYS A N 1
ATOM 652 C CA . LYS A 1 86 ? 18.484 8.317 -1.950 1.00 93.06 86 LYS A CA 1
ATOM 653 C C . LYS A 1 86 ? 17.139 8.445 -2.668 1.00 93.06 86 LYS A C 1
ATOM 655 O O . LYS A 1 86 ? 16.957 9.385 -3.433 1.00 93.06 86 LYS A O 1
ATOM 660 N N . THR A 1 87 ? 16.234 7.490 -2.465 1.00 93.69 87 THR A N 1
ATOM 661 C CA . THR A 1 87 ? 14.923 7.448 -3.131 1.00 93.69 87 THR A CA 1
ATOM 662 C C . THR A 1 87 ? 13.887 8.274 -2.372 1.00 93.69 87 THR A C 1
ATOM 664 O O . THR A 1 87 ? 13.108 8.986 -2.996 1.00 93.69 87 THR A O 1
ATOM 667 N N . GLN A 1 88 ? 13.926 8.241 -1.035 1.00 96.31 88 GLN A N 1
ATOM 668 C CA . GLN A 1 88 ? 12.948 8.885 -0.156 1.00 96.31 88 GLN A CA 1
ATOM 669 C C . GLN A 1 88 ? 12.645 10.362 -0.489 1.00 96.31 88 GLN A C 1
ATOM 671 O O . GLN A 1 88 ? 11.467 10.707 -0.479 1.00 96.31 88 GLN A O 1
ATOM 676 N N . PRO A 1 89 ? 13.619 11.242 -0.817 1.00 95.62 89 PRO A N 1
ATOM 677 C CA . PRO A 1 89 ? 13.322 12.647 -1.117 1.00 95.62 89 PRO A CA 1
ATOM 678 C C . PRO A 1 89 ? 12.435 12.862 -2.351 1.00 95.62 89 PRO A C 1
ATOM 680 O O . PRO A 1 89 ? 11.852 13.931 -2.495 1.00 95.62 89 PRO A O 1
ATOM 683 N N . GLY A 1 90 ? 12.356 11.876 -3.250 1.00 92.94 90 GLY A N 1
ATOM 684 C CA . GLY A 1 90 ? 11.528 11.929 -4.455 1.00 92.94 90 GLY A CA 1
ATOM 685 C C . GLY A 1 90 ? 10.125 11.343 -4.288 1.00 92.94 90 GLY A C 1
ATOM 686 O O . GLY A 1 90 ? 9.410 11.261 -5.279 1.00 92.94 90 GLY A O 1
ATOM 687 N N . MET A 1 91 ? 9.746 10.905 -3.083 1.00 95.94 91 MET A N 1
ATOM 688 C CA . MET A 1 91 ? 8.478 10.223 -2.807 1.00 95.94 91 MET A CA 1
ATOM 689 C C . MET A 1 91 ? 7.746 10.872 -1.635 1.00 95.94 91 MET A C 1
ATOM 691 O O . MET A 1 91 ? 8.366 11.349 -0.682 1.00 95.94 91 MET A O 1
ATOM 695 N N . ARG A 1 92 ? 6.413 10.858 -1.686 1.00 96.38 92 ARG A N 1
ATOM 696 C CA . ARG A 1 92 ? 5.556 11.207 -0.542 1.00 96.38 92 ARG A CA 1
ATOM 697 C C . ARG A 1 92 ? 5.365 10.010 0.385 1.00 96.38 92 ARG A C 1
ATOM 699 O O . ARG A 1 92 ? 5.320 10.182 1.600 1.00 96.38 92 ARG A O 1
ATOM 706 N N . LEU A 1 93 ? 5.292 8.822 -0.201 1.00 97.38 93 LEU A N 1
ATOM 707 C CA . LEU A 1 93 ? 5.309 7.528 0.456 1.00 97.38 93 LEU A CA 1
ATOM 708 C C . LEU A 1 93 ? 6.512 7.404 1.402 1.00 97.38 93 LEU A C 1
ATOM 710 O O . LEU A 1 93 ? 7.664 7.583 0.996 1.00 97.38 93 LEU A O 1
ATOM 714 N N . ALA A 1 94 ? 6.260 7.039 2.659 1.00 98.06 94 ALA A N 1
ATOM 715 C CA . ALA A 1 94 ? 7.328 6.700 3.592 1.00 98.06 94 ALA A CA 1
ATOM 716 C C . ALA A 1 94 ? 7.889 5.303 3.285 1.00 98.06 94 ALA A C 1
ATOM 718 O O . ALA A 1 94 ? 7.168 4.307 3.343 1.00 98.06 94 ALA A O 1
ATOM 719 N N . LEU A 1 95 ? 9.186 5.221 2.992 1.00 97.88 95 LEU A N 1
ATOM 720 C CA . LEU A 1 95 ? 9.896 3.967 2.773 1.00 97.88 95 LEU A CA 1
ATOM 721 C C . LEU A 1 95 ? 10.502 3.494 4.095 1.00 97.88 95 LEU A C 1
ATOM 723 O O . LEU A 1 95 ? 11.367 4.167 4.653 1.00 97.88 95 LEU A O 1
ATOM 727 N N . ILE A 1 96 ? 10.080 2.327 4.579 1.00 96.56 96 ILE A N 1
ATOM 728 C CA . ILE A 1 96 ? 10.506 1.792 5.880 1.00 96.56 96 ILE A CA 1
ATOM 729 C C . ILE A 1 96 ? 11.250 0.475 5.665 1.00 96.56 96 ILE A C 1
ATOM 731 O O . ILE A 1 96 ? 10.693 -0.447 5.078 1.00 96.56 96 ILE A O 1
ATOM 735 N N . GLY A 1 97 ? 12.503 0.376 6.106 1.00 95.50 97 GLY A N 1
ATOM 736 C CA . GLY A 1 97 ? 13.247 -0.888 6.144 1.00 95.50 97 GLY A CA 1
ATOM 737 C C . GLY A 1 97 ? 13.234 -1.557 7.513 1.00 95.50 97 GLY A C 1
ATOM 738 O O . GLY A 1 97 ? 12.744 -0.987 8.487 1.00 95.50 97 GLY A O 1
ATOM 739 N N . ALA A 1 98 ? 13.815 -2.754 7.601 1.00 94.50 98 ALA A N 1
ATOM 740 C CA . ALA A 1 98 ? 13.940 -3.481 8.860 1.00 94.50 98 ALA A CA 1
ATOM 741 C C . ALA A 1 98 ? 14.638 -2.640 9.938 1.00 94.50 98 ALA A C 1
ATOM 743 O O . ALA A 1 98 ? 15.661 -1.997 9.684 1.00 94.50 98 ALA A O 1
ATOM 744 N N . GLY A 1 99 ? 14.092 -2.642 11.156 1.00 93.00 99 GLY A N 1
ATOM 745 C CA . GLY A 1 99 ? 14.618 -1.817 12.247 1.00 93.00 99 GLY A CA 1
ATOM 746 C C . GLY A 1 99 ? 14.042 -0.405 12.308 1.00 93.00 99 GLY A C 1
ATOM 747 O O . GLY A 1 99 ? 14.201 0.266 13.330 1.00 93.00 99 GLY A O 1
ATOM 748 N N . GLU A 1 100 ? 13.404 0.066 11.237 1.00 93.19 100 GLU A N 1
ATOM 749 C CA . GLU A 1 100 ? 12.978 1.454 11.092 1.00 93.19 100 GLU A CA 1
ATOM 750 C C . GLU A 1 100 ? 11.496 1.636 11.435 1.00 93.19 100 GLU A C 1
ATOM 752 O O . GLU A 1 100 ? 10.673 0.717 11.377 1.00 93.19 100 GLU A O 1
ATOM 757 N N . SER A 1 101 ? 11.142 2.869 11.796 1.00 94.38 101 SER A N 1
ATOM 758 C CA . SER A 1 101 ? 9.754 3.258 12.009 1.00 94.38 101 SER A CA 1
ATOM 759 C C . SER A 1 101 ? 9.515 4.720 11.660 1.00 94.38 101 SER A C 1
ATOM 761 O O . SER A 1 101 ? 10.435 5.537 11.680 1.00 94.38 101 SER A O 1
ATOM 763 N N . VAL A 1 102 ? 8.259 5.054 11.380 1.00 93.81 102 VAL A N 1
ATOM 764 C CA . VAL A 1 102 ? 7.810 6.423 11.115 1.00 93.81 102 VAL A CA 1
ATOM 765 C C . VAL A 1 102 ? 6.511 6.702 11.862 1.00 93.81 102 VAL A C 1
ATOM 767 O O . VAL A 1 102 ? 5.730 5.791 12.150 1.00 93.81 102 VAL A O 1
ATOM 770 N N . ARG A 1 103 ? 6.265 7.974 12.188 1.00 93.94 103 ARG A N 1
ATOM 771 C CA . ARG A 1 103 ? 4.986 8.426 12.742 1.00 93.94 103 ARG A CA 1
ATOM 772 C C . ARG A 1 103 ? 4.164 9.113 11.663 1.00 93.94 103 ARG A C 1
ATOM 774 O O . ARG A 1 103 ? 4.586 10.135 11.135 1.00 93.94 103 ARG A O 1
ATOM 781 N N . LEU A 1 104 ? 2.980 8.576 11.383 1.00 92.69 104 LEU A N 1
ATOM 782 C CA . LEU A 1 104 ? 2.031 9.115 10.410 1.00 92.69 104 LEU A CA 1
ATOM 783 C C . LEU A 1 104 ? 0.623 9.050 10.994 1.00 92.69 104 LEU A C 1
ATOM 785 O O . LEU A 1 104 ? 0.230 8.030 11.553 1.00 92.69 104 LEU A O 1
ATOM 789 N N . LYS A 1 105 ? -0.133 10.150 10.883 1.00 88.19 105 LYS A N 1
ATOM 790 C CA . LYS A 1 105 ? -1.534 10.246 11.347 1.00 88.19 105 LYS A CA 1
ATOM 791 C C . LYS A 1 105 ? -1.740 9.709 12.780 1.00 88.19 105 LYS A C 1
ATOM 793 O O . LYS A 1 105 ? -2.672 8.964 13.052 1.00 88.19 105 LYS A O 1
ATOM 798 N N . GLY A 1 106 ? -0.821 10.035 13.695 1.00 88.12 106 GLY A N 1
ATOM 799 C CA . GLY A 1 106 ? -0.871 9.597 15.101 1.00 88.12 106 GLY A CA 1
ATOM 800 C C . GLY A 1 106 ? -0.509 8.124 15.356 1.00 88.12 106 GLY A C 1
ATOM 801 O O . GLY A 1 106 ? -0.400 7.718 16.514 1.00 88.12 106 GLY A O 1
ATOM 802 N N . CYS A 1 107 ? -0.264 7.343 14.304 1.00 93.56 107 CYS A N 1
ATOM 803 C CA . CYS A 1 107 ? 0.170 5.952 14.372 1.00 93.56 107 CYS A CA 1
ATOM 804 C C . CYS A 1 107 ? 1.686 5.853 14.214 1.00 93.56 107 CYS A C 1
ATOM 806 O O . CYS A 1 107 ? 2.318 6.699 13.578 1.00 93.56 107 CYS A O 1
ATOM 808 N N . ARG A 1 108 ? 2.272 4.793 14.768 1.00 95.62 108 ARG A N 1
ATOM 809 C CA . ARG A 1 108 ? 3.641 4.383 14.456 1.00 95.62 108 ARG A CA 1
ATOM 810 C C . ARG A 1 108 ? 3.593 3.205 13.495 1.00 95.62 108 ARG A C 1
ATOM 812 O O . ARG A 1 108 ? 2.966 2.203 13.807 1.00 95.62 108 ARG A O 1
ATOM 819 N N . LEU A 1 109 ? 4.253 3.319 12.354 1.00 96.56 109 LEU A N 1
ATOM 820 C CA . LEU A 1 109 ? 4.380 2.247 11.371 1.00 96.56 109 LEU A CA 1
ATOM 821 C C . LEU A 1 109 ? 5.823 1.751 11.418 1.00 96.56 109 LEU A C 1
ATOM 823 O O . LEU A 1 109 ? 6.734 2.580 11.467 1.00 96.56 109 LEU A O 1
ATOM 827 N N . LEU A 1 110 ? 6.037 0.436 11.454 1.00 95.94 110 LEU A N 1
ATOM 828 C CA . LEU A 1 110 ? 7.374 -0.144 11.604 1.00 95.94 110 LEU A CA 1
ATOM 829 C C . LEU A 1 110 ? 7.544 -1.459 10.841 1.00 95.94 110 LEU A C 1
ATOM 831 O O . LEU A 1 110 ? 6.580 -2.201 10.653 1.00 95.94 110 LEU A O 1
ATOM 835 N N . VAL A 1 111 ? 8.788 -1.766 10.474 1.00 96.56 111 VAL A N 1
ATOM 836 C CA . VAL A 1 111 ? 9.191 -3.082 9.959 1.00 96.56 111 VAL A CA 1
ATOM 837 C C . VAL A 1 111 ? 10.100 -3.745 11.000 1.00 96.56 111 VAL A C 1
ATOM 839 O O . VAL A 1 111 ? 11.155 -3.189 11.316 1.00 96.56 111 VAL A O 1
ATOM 842 N N . PRO A 1 112 ? 9.711 -4.907 11.561 1.00 93.19 112 PRO A N 1
ATOM 843 C CA . PRO A 1 112 ? 10.518 -5.617 12.548 1.00 93.19 112 PRO A CA 1
ATOM 844 C C . PRO A 1 112 ? 11.929 -5.993 12.051 1.00 93.19 112 PRO A C 1
ATOM 846 O O . PRO A 1 112 ? 12.129 -6.147 10.846 1.00 93.19 112 PRO A O 1
ATOM 849 N N . PRO A 1 113 ? 12.894 -6.219 12.965 1.00 90.19 113 PRO A N 1
ATOM 850 C CA . PRO A 1 113 ? 12.782 -6.037 14.418 1.00 90.19 113 PRO A CA 1
ATOM 851 C C . PRO A 1 113 ? 12.614 -4.559 14.798 1.00 90.19 113 PRO A C 1
ATOM 853 O O . PRO A 1 113 ? 12.930 -3.681 14.011 1.00 90.19 113 PRO A O 1
ATOM 856 N N . ASP A 1 114 ? 12.091 -4.260 15.988 1.00 79.25 114 ASP A N 1
ATOM 857 C CA . ASP A 1 114 ? 12.001 -2.871 16.453 1.00 79.25 114 ASP A CA 1
ATOM 858 C C . ASP A 1 114 ? 13.333 -2.416 17.060 1.00 79.25 114 ASP A C 1
ATOM 860 O O . ASP A 1 114 ? 13.594 -2.607 18.248 1.00 79.25 114 ASP A O 1
ATOM 864 N N . SER A 1 115 ? 14.183 -1.818 16.231 1.00 69.50 115 SER A N 1
ATOM 865 C CA . SER A 1 115 ? 15.498 -1.328 16.656 1.00 69.50 115 SER A CA 1
ATOM 866 C C . SER A 1 115 ? 15.475 0.137 17.094 1.00 69.50 115 SER A C 1
ATOM 868 O O . SER A 1 115 ? 16.465 0.630 17.632 1.00 69.50 115 SER A O 1
ATOM 870 N N . SER A 1 116 ? 14.381 0.870 16.849 1.00 61.47 116 SER A N 1
ATOM 871 C CA . SER A 1 116 ? 14.412 2.336 16.897 1.00 61.47 116 SER A CA 1
ATOM 872 C C . SER A 1 116 ? 14.302 2.924 18.309 1.00 61.47 116 SER A C 1
ATOM 874 O O . SER A 1 116 ? 14.317 4.145 18.439 1.00 61.47 116 SER A O 1
ATOM 876 N N . GLY A 1 117 ? 14.131 2.098 19.354 1.00 57.09 117 GLY A N 1
ATOM 877 C CA . GLY A 1 117 ? 13.996 2.544 20.754 1.00 57.09 117 GLY A CA 1
ATOM 878 C C . GLY A 1 117 ? 12.913 3.614 20.964 1.00 57.09 117 GLY A C 1
ATOM 879 O O . GLY A 1 117 ? 12.958 4.382 21.923 1.00 57.09 117 GLY A O 1
ATOM 880 N N . ALA A 1 118 ? 11.977 3.728 20.019 1.00 64.19 118 ALA A N 1
ATOM 881 C CA . ALA A 1 118 ? 11.077 4.862 19.916 1.00 64.19 118 ALA A CA 1
ATOM 882 C C . ALA A 1 118 ? 9.915 4.675 20.888 1.00 64.19 118 ALA A C 1
ATOM 884 O O . ALA A 1 118 ? 9.373 3.577 21.003 1.00 64.19 118 ALA A O 1
ATOM 885 N N . ASN A 1 119 ? 9.488 5.761 21.543 1.00 66.81 119 ASN A N 1
ATOM 886 C CA . ASN A 1 119 ? 8.328 5.713 22.430 1.00 66.81 119 ASN A CA 1
ATOM 887 C C . ASN A 1 119 ? 7.120 5.108 21.690 1.00 66.81 119 ASN A C 1
ATOM 889 O O . ASN A 1 119 ? 6.805 5.579 20.584 1.00 66.81 119 ASN A O 1
ATOM 893 N N . PRO A 1 120 ? 6.427 4.116 22.280 1.00 75.75 120 PRO A N 1
ATOM 894 C CA . PRO A 1 120 ? 5.283 3.481 21.644 1.00 75.75 120 PRO A CA 1
ATOM 895 C C . PRO A 1 120 ? 4.211 4.528 21.336 1.00 75.75 120 PRO A C 1
ATOM 897 O O . PRO A 1 120 ? 3.918 5.410 22.150 1.00 75.75 120 PRO A O 1
ATOM 900 N N . ALA A 1 121 ? 3.637 4.460 20.135 1.00 85.12 121 ALA A N 1
ATOM 901 C CA . ALA A 1 121 ? 2.450 5.243 19.816 1.00 85.12 121 ALA A CA 1
ATOM 902 C C . ALA A 1 121 ? 1.209 4.586 20.436 1.00 85.12 121 ALA A C 1
ATOM 904 O O . ALA A 1 121 ? 1.263 3.464 20.949 1.00 85.12 121 ALA A O 1
ATOM 905 N N . ARG A 1 122 ? 0.075 5.291 20.372 1.00 88.25 122 ARG A N 1
ATOM 906 C CA . ARG A 1 122 ? -1.223 4.729 20.766 1.00 88.25 122 ARG A CA 1
ATOM 907 C C . ARG A 1 122 ? -1.559 3.473 19.957 1.00 88.25 122 ARG A C 1
ATOM 909 O O . ARG A 1 122 ? -2.075 2.520 20.526 1.00 88.25 122 ARG A O 1
ATOM 916 N N . LEU A 1 123 ? -1.226 3.489 18.667 1.00 93.94 123 LEU A N 1
ATOM 917 C CA . LEU A 1 123 ? -1.326 2.365 17.747 1.00 93.94 123 LEU A CA 1
ATOM 918 C C . LEU A 1 123 ? 0.006 2.203 17.003 1.00 93.94 123 LEU A C 1
ATOM 920 O O . LEU A 1 123 ? 0.534 3.167 16.443 1.00 93.94 123 LEU A O 1
ATOM 924 N N . ASN A 1 124 ? 0.535 0.986 17.014 1.00 95.44 124 ASN A N 1
ATOM 925 C CA . ASN A 1 124 ? 1.749 0.564 16.332 1.00 95.44 124 ASN A CA 1
ATOM 926 C C . ASN A 1 124 ? 1.341 -0.474 15.283 1.00 95.44 124 ASN A C 1
ATOM 928 O O . ASN A 1 124 ? 0.675 -1.446 15.620 1.00 95.44 124 ASN A O 1
ATOM 932 N N . ILE A 1 125 ? 1.698 -0.261 14.023 1.00 97.50 125 ILE A N 1
ATOM 933 C CA . ILE A 1 125 ? 1.272 -1.088 12.893 1.00 97.50 125 ILE A CA 1
ATOM 934 C C . ILE A 1 125 ? 2.508 -1.772 12.323 1.00 97.50 125 ILE A C 1
ATOM 936 O O . ILE A 1 125 ? 3.458 -1.097 11.913 1.00 97.50 125 ILE A O 1
ATOM 940 N N . LEU A 1 126 ? 2.492 -3.102 12.307 1.00 97.69 126 LEU A N 1
ATOM 941 C CA . LEU A 1 126 ? 3.562 -3.895 11.717 1.00 97.69 126 LEU A CA 1
ATOM 942 C C . LEU A 1 126 ? 3.365 -3.956 10.201 1.00 97.69 126 LEU A C 1
ATOM 944 O O . LEU A 1 126 ? 2.357 -4.476 9.727 1.00 97.69 126 LEU A O 1
ATOM 948 N N . LEU A 1 127 ? 4.334 -3.451 9.438 1.00 98.12 127 LEU A N 1
ATOM 949 C CA . LEU A 1 127 ? 4.327 -3.510 7.974 1.00 98.12 127 LEU A CA 1
ATOM 950 C C . LEU A 1 127 ? 4.974 -4.801 7.466 1.00 98.12 127 LEU A C 1
ATOM 952 O O . LEU A 1 127 ? 5.831 -4.787 6.589 1.00 98.12 127 LEU A O 1
ATOM 956 N N . VAL A 1 128 ? 4.589 -5.927 8.054 1.00 97.62 128 VAL A N 1
ATOM 957 C CA . VAL A 1 128 ? 4.963 -7.265 7.593 1.00 97.62 128 VAL A CA 1
ATOM 958 C C . VAL A 1 128 ? 3.723 -8.154 7.622 1.00 97.62 128 VAL A C 1
ATOM 960 O O . VAL A 1 128 ? 2.916 -8.019 8.546 1.00 97.62 128 VAL A O 1
ATOM 963 N N . PRO A 1 129 ? 3.546 -9.059 6.645 1.00 97.94 129 PRO A N 1
ATOM 964 C CA . PRO A 1 129 ? 2.426 -9.991 6.649 1.00 97.94 129 PRO A CA 1
ATOM 965 C C . PRO A 1 129 ? 2.422 -10.875 7.902 1.00 97.94 129 PRO A C 1
ATOM 967 O O . PRO A 1 129 ? 3.451 -11.438 8.274 1.00 97.94 129 PRO A O 1
ATOM 970 N N . ALA A 1 130 ? 1.253 -11.040 8.515 1.00 98.12 130 ALA A N 1
ATOM 971 C CA . ALA A 1 130 ? 1.003 -11.971 9.610 1.00 98.12 130 ALA A CA 1
ATOM 972 C C . ALA A 1 130 ? 0.007 -13.065 9.194 1.00 98.12 130 ALA A C 1
ATOM 974 O O . ALA A 1 130 ? -0.613 -12.993 8.133 1.00 98.12 130 ALA A O 1
ATOM 975 N N . ALA A 1 131 ? -0.163 -14.087 10.037 1.00 97.44 131 ALA A N 1
ATOM 976 C CA . ALA A 1 131 ? -1.146 -15.145 9.794 1.00 97.44 131 ALA A CA 1
ATOM 977 C C . ALA A 1 131 ? -2.591 -14.613 9.823 1.00 97.44 131 ALA A C 1
ATOM 979 O O . ALA A 1 131 ? -3.426 -15.044 9.035 1.00 97.44 131 ALA A O 1
ATOM 980 N N . GLU A 1 132 ? -2.866 -13.645 10.697 1.00 97.62 132 GLU A N 1
ATOM 981 C CA . GLU A 1 132 ? -4.180 -13.029 10.855 1.00 97.62 132 GLU A CA 1
ATOM 982 C C . GLU A 1 132 ? -4.068 -11.537 11.197 1.00 97.62 132 GLU A C 1
ATOM 984 O O . GLU A 1 132 ? -3.034 -11.051 11.676 1.00 97.62 132 GLU A O 1
ATOM 989 N N . THR A 1 133 ? -5.155 -10.805 10.943 1.00 98.62 133 THR A N 1
ATOM 990 C CA . THR A 1 133 ? -5.274 -9.412 11.372 1.00 98.62 133 THR A CA 1
ATOM 991 C C . THR A 1 133 ? -5.706 -9.406 12.830 1.00 98.62 133 THR A C 1
ATOM 993 O O . THR A 1 133 ? -6.816 -9.834 13.135 1.00 98.62 133 THR A O 1
ATOM 996 N N . ALA A 1 134 ? -4.850 -8.915 13.721 1.00 98.25 134 ALA A N 1
ATOM 997 C CA . ALA A 1 134 ? -5.109 -8.924 15.153 1.00 98.25 134 ALA A CA 1
ATOM 998 C C . ALA A 1 134 ? -4.567 -7.656 15.811 1.00 98.25 134 ALA A C 1
ATOM 1000 O O . ALA A 1 134 ? -3.532 -7.118 15.416 1.00 98.25 134 ALA A O 1
ATOM 1001 N N . LEU A 1 135 ? -5.275 -7.191 16.838 1.00 97.50 135 LEU A N 1
ATOM 1002 C CA . LEU A 1 135 ? -4.843 -6.088 17.683 1.00 97.50 135 LEU A CA 1
ATOM 1003 C C . LEU A 1 135 ? -4.539 -6.624 19.081 1.00 97.50 135 LEU A C 1
ATOM 1005 O O . LEU A 1 135 ? -5.458 -6.946 19.831 1.00 97.50 135 LEU A O 1
ATOM 1009 N N . ASN A 1 136 ? -3.255 -6.674 19.429 1.00 94.31 136 ASN A N 1
ATOM 1010 C CA . ASN A 1 136 ? -2.784 -7.074 20.751 1.00 94.31 136 ASN A CA 1
ATOM 1011 C C . ASN A 1 136 ? -2.209 -5.846 21.460 1.00 94.31 136 ASN A C 1
ATOM 1013 O O . ASN A 1 136 ? -1.217 -5.266 21.012 1.00 94.31 136 ASN A O 1
ATOM 1017 N N . ASP A 1 137 ? -2.866 -5.417 22.538 1.00 89.62 137 ASP A N 1
ATOM 1018 C CA . ASP A 1 137 ? -2.611 -4.160 23.249 1.00 89.62 137 ASP A CA 1
ATOM 1019 C C . ASP A 1 137 ? -2.638 -2.926 22.329 1.00 89.62 137 ASP A C 1
ATOM 1021 O O . ASP A 1 137 ? -3.679 -2.315 22.085 1.00 89.62 137 ASP A O 1
ATOM 1025 N N . ARG A 1 138 ? -1.466 -2.531 21.825 1.00 92.75 138 ARG A N 1
ATOM 1026 C CA . ARG A 1 138 ? -1.258 -1.371 20.950 1.00 92.75 138 ARG A CA 1
ATOM 1027 C C . ARG A 1 138 ? -0.601 -1.752 19.632 1.00 92.75 138 ARG A C 1
ATOM 1029 O O . ARG A 1 138 ? -0.134 -0.858 18.930 1.00 92.75 138 ARG A O 1
ATOM 1036 N N . VAL A 1 139 ? -0.496 -3.041 19.326 1.00 95.56 139 VAL A N 1
ATOM 1037 C CA . VAL A 1 139 ? 0.186 -3.560 18.141 1.00 95.56 139 VAL A CA 1
ATOM 1038 C C . VAL A 1 139 ? -0.834 -4.223 17.229 1.00 95.56 139 VAL A C 1
ATOM 1040 O O . VAL A 1 139 ? -1.469 -5.204 17.607 1.00 95.56 139 VAL A O 1
ATOM 1043 N N . LEU A 1 140 ? -0.981 -3.671 16.028 1.00 98.00 140 LEU A N 1
ATOM 1044 C CA . LEU A 1 140 ? -1.789 -4.225 14.953 1.00 98.00 140 LEU A CA 1
ATOM 1045 C C . LEU A 1 140 ? -0.892 -5.035 14.017 1.00 98.00 140 LEU A C 1
ATOM 1047 O O . LEU A 1 140 ? -0.007 -4.477 13.359 1.00 98.00 140 LEU A O 1
ATOM 1051 N N . SER A 1 141 ? -1.142 -6.340 13.958 1.00 98.44 141 SER A N 1
ATOM 1052 C CA . SER A 1 141 ? -0.671 -7.213 12.886 1.00 98.44 141 SER A CA 1
ATOM 1053 C C . SER A 1 141 ? -1.718 -7.262 11.777 1.00 98.44 141 SER A C 1
ATOM 1055 O O . SER A 1 141 ? -2.919 -7.235 12.047 1.00 98.44 141 SER A O 1
ATOM 1057 N N . LEU A 1 142 ? -1.266 -7.318 10.526 1.00 98.75 142 LEU A N 1
ATOM 1058 C CA . LEU A 1 142 ? -2.125 -7.335 9.344 1.00 98.75 142 LEU A CA 1
ATOM 1059 C C . LEU A 1 142 ? -1.963 -8.680 8.638 1.00 98.75 142 LEU A C 1
ATOM 1061 O O . LEU A 1 142 ? -0.840 -9.153 8.462 1.00 98.75 142 LEU A O 1
ATOM 1065 N N . ALA A 1 143 ? -3.079 -9.307 8.269 1.00 98.69 143 ALA A N 1
ATOM 1066 C CA . ALA A 1 143 ? -3.062 -10.613 7.620 1.00 98.69 143 ALA A CA 1
ATOM 1067 C C . ALA A 1 143 ? -2.290 -10.570 6.294 1.00 98.69 143 ALA A C 1
ATOM 1069 O O . ALA A 1 143 ? -2.190 -9.544 5.625 1.00 98.69 143 ALA A O 1
ATOM 1070 N N . ALA A 1 144 ? -1.747 -11.708 5.888 1.00 98.25 144 ALA A N 1
ATOM 1071 C CA . ALA A 1 144 ? -1.141 -11.853 4.581 1.00 98.25 144 ALA A CA 1
ATOM 1072 C C . ALA A 1 144 ? -2.193 -11.702 3.464 1.00 98.25 144 ALA A C 1
ATOM 1074 O O . ALA A 1 144 ? -3.255 -12.312 3.530 1.00 98.25 144 ALA A O 1
ATOM 1075 N N . VAL A 1 145 ? -1.856 -10.943 2.416 1.00 98.25 145 VAL A N 1
ATOM 1076 C CA . VAL A 1 145 ? -2.685 -10.732 1.212 1.00 98.25 145 VAL A CA 1
ATOM 1077 C C . VAL A 1 145 ? -1.871 -10.977 -0.055 1.00 98.25 145 VAL A C 1
ATOM 1079 O O . VAL A 1 145 ? -0.676 -10.682 -0.084 1.00 98.25 145 VAL A O 1
ATOM 1082 N N . GLU A 1 146 ? -2.498 -11.533 -1.087 1.00 97.88 146 GLU A N 1
ATOM 1083 C CA . GLU A 1 146 ? -1.883 -11.691 -2.410 1.00 97.88 146 GLU A CA 1
ATOM 1084 C C . GLU A 1 146 ? -1.907 -10.382 -3.217 1.00 97.88 146 GLU A C 1
ATOM 1086 O O . GLU A 1 146 ? -2.669 -9.469 -2.910 1.00 97.88 146 GLU A O 1
ATOM 1091 N N . GLY A 1 147 ? -1.110 -10.288 -4.289 1.00 94.94 147 GLY A N 1
ATOM 1092 C CA . GLY A 1 147 ? -0.976 -9.052 -5.079 1.00 94.94 147 GLY A CA 1
ATOM 1093 C C . GLY A 1 147 ? -2.284 -8.512 -5.677 1.00 94.94 147 GLY A C 1
ATOM 1094 O O . GLY A 1 147 ? -2.423 -7.313 -5.892 1.00 94.94 147 GLY A O 1
ATOM 1095 N N . GLY A 1 148 ? -3.276 -9.376 -5.901 1.00 96.88 148 GLY A N 1
ATOM 1096 C CA . GLY A 1 148 ? -4.619 -8.999 -6.353 1.00 96.88 148 GLY A CA 1
ATOM 1097 C C . GLY A 1 148 ? -5.613 -8.718 -5.224 1.00 96.88 148 GLY A C 1
ATOM 1098 O O . GLY A 1 148 ? -6.811 -8.715 -5.483 1.00 96.88 148 GLY A O 1
ATOM 1099 N N . GLN A 1 149 ? -5.159 -8.544 -3.984 1.00 98.56 149 GLN A N 1
ATOM 1100 C CA . GLN A 1 149 ? -6.018 -8.376 -2.815 1.00 98.56 149 GLN A CA 1
ATOM 1101 C C . GLN A 1 149 ? -5.735 -7.067 -2.078 1.00 98.56 149 GLN A C 1
ATOM 1103 O O . GLN A 1 149 ? -4.607 -6.579 -2.032 1.00 98.56 149 GLN A O 1
ATOM 1108 N N . VAL A 1 150 ? -6.776 -6.520 -1.452 1.00 98.75 150 VAL A N 1
ATOM 1109 C CA . VAL A 1 150 ? -6.688 -5.367 -0.553 1.00 98.75 150 VAL A CA 1
ATOM 1110 C C . VAL A 1 150 ? -7.236 -5.779 0.802 1.00 98.75 150 VAL A C 1
ATOM 1112 O O . VAL A 1 150 ? -8.417 -6.090 0.941 1.00 98.75 150 VAL A O 1
ATOM 1115 N N . GLY A 1 151 ? -6.388 -5.763 1.818 1.00 98.75 151 GLY A N 1
ATOM 1116 C CA . GLY A 1 151 ? -6.820 -5.909 3.195 1.00 98.75 151 GLY A CA 1
ATOM 1117 C C . GLY A 1 151 ? -7.369 -4.598 3.754 1.00 98.75 151 GLY A C 1
ATOM 1118 O O . GLY A 1 151 ? -6.936 -3.510 3.373 1.00 98.75 151 GLY A O 1
ATOM 1119 N N . ALA A 1 152 ? -8.317 -4.694 4.679 1.00 98.69 152 ALA A N 1
ATOM 1120 C CA . ALA A 1 152 ? -8.855 -3.576 5.438 1.00 98.69 152 ALA A CA 1
ATOM 1121 C C . ALA A 1 152 ? -8.994 -3.966 6.912 1.00 98.69 152 ALA A C 1
ATOM 1123 O O . ALA A 1 152 ? -9.600 -4.990 7.221 1.00 98.69 152 ALA A O 1
ATOM 1124 N N . ALA A 1 153 ? -8.471 -3.143 7.817 1.00 98.56 153 ALA A N 1
ATOM 1125 C CA . ALA A 1 153 ? -8.620 -3.296 9.262 1.00 98.56 153 ALA A CA 1
ATOM 1126 C C . ALA A 1 153 ? -9.208 -2.012 9.858 1.00 98.56 153 ALA A C 1
ATOM 1128 O O . ALA A 1 153 ? -8.632 -0.937 9.700 1.00 98.56 153 ALA A O 1
ATOM 1129 N N . GLN A 1 154 ? -10.353 -2.113 10.529 1.00 97.81 154 GLN A N 1
ATOM 1130 C CA . GLN A 1 154 ? -11.042 -0.978 11.140 1.00 97.81 154 GLN A CA 1
ATOM 1131 C C . GLN A 1 154 ? -10.778 -0.927 12.638 1.00 97.81 154 GLN A C 1
ATOM 1133 O O . GLN A 1 154 ? -11.003 -1.900 13.359 1.00 97.81 154 GLN A O 1
ATOM 1138 N N . ILE A 1 155 ? -10.325 0.231 13.100 1.00 96.94 155 ILE A N 1
ATOM 1139 C CA . ILE A 1 155 ? -9.976 0.494 14.487 1.00 96.94 155 ILE A CA 1
ATOM 1140 C C . ILE A 1 155 ? -10.920 1.553 15.047 1.00 96.94 155 ILE A C 1
ATOM 1142 O O . ILE A 1 155 ? -10.962 2.688 14.564 1.00 96.94 155 ILE A O 1
ATOM 1146 N N . ALA A 1 156 ? -11.644 1.190 16.104 1.00 95.12 156 ALA A N 1
ATOM 1147 C CA . ALA A 1 156 ? -12.450 2.121 16.880 1.00 95.12 156 ALA A CA 1
ATOM 1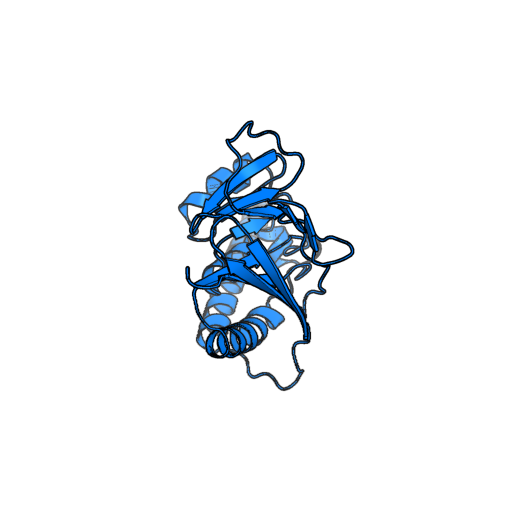148 C C . ALA A 1 156 ? -11.685 2.604 18.116 1.00 95.12 156 ALA A C 1
ATOM 1150 O O . ALA A 1 156 ? -11.003 1.833 18.798 1.00 95.12 156 ALA A O 1
ATOM 1151 N N . PHE A 1 157 ? -11.844 3.890 18.427 1.00 92.12 157 PHE A N 1
ATOM 1152 C CA . PHE A 1 157 ? -11.187 4.554 19.546 1.00 92.12 157 PHE A CA 1
ATOM 1153 C C . PHE A 1 157 ? -12.208 4.982 20.607 1.00 92.12 157 PHE A C 1
ATOM 1155 O O . PHE A 1 157 ? -13.064 5.837 20.372 1.00 92.12 157 PHE A O 1
ATOM 1162 N N . GLY A 1 158 ? -12.090 4.399 21.800 1.00 87.19 158 GLY A N 1
ATOM 1163 C CA . GLY A 1 158 ? -12.894 4.726 22.976 1.00 87.19 158 GLY A CA 1
ATOM 1164 C C . GLY A 1 158 ? -12.143 5.593 23.989 1.00 87.19 158 GLY A C 1
ATOM 1165 O O . GLY A 1 158 ? -10.994 5.990 23.776 1.00 87.19 158 GLY A O 1
ATOM 1166 N N . ALA A 1 159 ? -12.790 5.879 25.124 1.00 82.19 159 ALA A N 1
ATOM 1167 C CA . ALA A 1 159 ? -12.182 6.588 26.250 1.00 82.19 159 ALA A CA 1
ATOM 1168 C C . ALA A 1 159 ? -11.078 5.727 26.893 1.00 82.19 159 ALA A C 1
ATOM 1170 O O . ALA A 1 159 ? -11.330 4.939 27.798 1.00 82.19 159 ALA A O 1
ATOM 1171 N N . GLY A 1 160 ? -9.856 5.842 26.371 1.00 81.50 160 GLY A N 1
ATOM 1172 C CA . GLY A 1 160 ? -8.691 5.072 26.817 1.00 81.50 160 GLY A CA 1
ATOM 1173 C C . GLY A 1 160 ? -8.576 3.664 26.224 1.00 81.50 160 GLY A C 1
ATOM 1174 O O . GLY A 1 160 ? -7.561 3.008 26.439 1.00 81.50 160 GLY A O 1
ATOM 1175 N N . THR A 1 161 ? -9.561 3.215 25.443 1.00 88.31 161 THR A N 1
ATOM 1176 C CA . THR A 1 161 ? -9.571 1.896 24.796 1.00 88.31 161 THR A CA 1
ATOM 1177 C C . THR A 1 161 ? -9.439 2.000 23.278 1.00 88.31 161 THR A C 1
ATOM 1179 O O . THR A 1 161 ? -9.671 3.051 22.669 1.00 88.31 161 THR A O 1
ATOM 1182 N N . MET A 1 162 ? -9.035 0.892 22.664 1.00 93.19 162 MET A N 1
ATOM 1183 C CA . MET A 1 162 ? -8.959 0.712 21.221 1.00 93.19 162 MET A CA 1
ATOM 1184 C C . MET A 1 162 ? -9.375 -0.722 20.900 1.00 93.19 162 MET A C 1
ATOM 1186 O O . MET A 1 162 ? -8.997 -1.636 21.630 1.00 93.19 162 MET A O 1
ATOM 1190 N N . ALA A 1 163 ? -10.148 -0.911 19.835 1.00 95.94 163 ALA A N 1
ATOM 1191 C CA . ALA A 1 163 ? -10.604 -2.230 19.414 1.00 95.94 163 ALA A CA 1
ATOM 1192 C C . ALA A 1 163 ? -10.530 -2.372 17.893 1.00 95.94 163 ALA A C 1
ATOM 1194 O O . ALA A 1 163 ? -10.868 -1.439 17.163 1.00 95.94 163 ALA A O 1
ATOM 1195 N N . LEU A 1 164 ? -10.122 -3.555 17.433 1.00 97.62 164 LEU A N 1
ATOM 1196 C CA . LEU A 1 164 ? -10.307 -3.989 16.053 1.00 97.62 164 LEU A CA 1
ATOM 1197 C C . LEU A 1 164 ? -11.777 -4.378 15.882 1.00 97.62 164 LEU A C 1
ATOM 1199 O O . LEU A 1 164 ? -12.221 -5.369 16.456 1.00 97.62 164 LEU A O 1
ATOM 1203 N N . THR A 1 165 ? -12.541 -3.579 15.143 1.00 97.12 165 THR A N 1
ATOM 1204 C CA . THR A 1 165 ? -13.989 -3.785 14.974 1.00 97.12 165 THR A CA 1
ATOM 1205 C C . THR A 1 165 ? -14.332 -4.593 13.733 1.00 97.12 165 THR A C 1
ATOM 1207 O O . THR A 1 165 ? -15.362 -5.260 13.712 1.00 97.12 165 THR A O 1
ATOM 1210 N N . ALA A 1 166 ? -13.480 -4.551 12.708 1.00 97.19 166 ALA A N 1
ATOM 1211 C CA . ALA A 1 166 ? -13.628 -5.347 11.498 1.00 97.19 166 ALA A CA 1
ATOM 1212 C C . ALA A 1 166 ? -12.268 -5.587 10.833 1.00 97.19 166 ALA A C 1
ATOM 1214 O O . ALA A 1 166 ? -11.389 -4.724 10.872 1.00 97.19 166 ALA A O 1
ATOM 1215 N N . ALA A 1 167 ? -12.115 -6.744 10.191 1.00 98.31 167 ALA A N 1
ATOM 1216 C CA . ALA A 1 167 ? -10.967 -7.071 9.354 1.00 98.31 167 ALA A CA 1
ATOM 1217 C C . ALA A 1 167 ? -11.423 -7.897 8.149 1.00 98.31 167 ALA A C 1
ATOM 1219 O O . ALA A 1 167 ? -12.001 -8.970 8.327 1.00 98.31 167 ALA A O 1
ATOM 1220 N N . HIS A 1 168 ? -11.188 -7.399 6.936 1.00 98.25 168 HIS A N 1
ATOM 1221 C CA . HIS A 1 168 ? -11.643 -8.016 5.687 1.00 98.25 168 HIS A CA 1
ATOM 1222 C C . HIS A 1 168 ? -10.526 -8.008 4.644 1.00 98.25 168 HIS A C 1
ATOM 1224 O O . HIS A 1 168 ? -9.697 -7.101 4.625 1.00 98.25 168 HIS A O 1
ATOM 1230 N N . ILE A 1 169 ? -10.522 -9.010 3.768 1.00 98.62 169 ILE A N 1
ATOM 1231 C CA . ILE A 1 169 ? -9.673 -9.057 2.577 1.00 98.62 169 ILE A CA 1
ATOM 1232 C C . ILE A 1 169 ? -10.609 -9.030 1.375 1.00 98.62 169 ILE A C 1
ATOM 1234 O O . ILE A 1 169 ? -11.537 -9.832 1.294 1.00 98.62 169 ILE A O 1
ATOM 1238 N N . TYR A 1 170 ? -10.382 -8.080 0.477 1.00 98.50 170 TYR A N 1
ATOM 1239 C CA . TYR A 1 170 ? -11.147 -7.901 -0.747 1.00 98.50 170 TYR A CA 1
ATOM 1240 C C . TYR A 1 170 ? -10.323 -8.383 -1.931 1.00 98.50 170 TYR A C 1
ATOM 1242 O O . TYR A 1 170 ? -9.195 -7.926 -2.121 1.00 98.50 170 TYR A O 1
ATOM 1250 N N . ASP A 1 171 ? -10.900 -9.258 -2.746 1.00 98.25 171 ASP A N 1
ATOM 1251 C CA . ASP A 1 171 ? -10.310 -9.658 -4.019 1.00 98.25 171 ASP A CA 1
ATOM 1252 C C . ASP A 1 171 ? -10.570 -8.600 -5.095 1.00 98.25 171 ASP A C 1
ATOM 1254 O O . ASP A 1 171 ? -11.664 -8.036 -5.210 1.00 98.25 171 ASP A O 1
ATOM 1258 N N . LEU A 1 172 ? -9.563 -8.351 -5.927 1.00 97.31 172 LEU A N 1
ATOM 1259 C CA . LEU A 1 172 ? -9.711 -7.538 -7.119 1.00 97.31 172 LEU A CA 1
ATOM 1260 C C . LEU A 1 172 ? -10.518 -8.305 -8.169 1.00 97.31 172 LEU A C 1
ATOM 1262 O O . LEU A 1 172 ? -10.023 -9.243 -8.796 1.00 97.31 172 LEU A O 1
ATOM 1266 N N . SER A 1 173 ? -11.751 -7.863 -8.408 1.00 95.75 173 SER A N 1
ATOM 1267 C CA . SER A 1 173 ? -12.587 -8.435 -9.464 1.00 95.75 173 SER A CA 1
ATOM 1268 C C . SER A 1 173 ? -11.936 -8.247 -10.842 1.00 95.75 173 SER A C 1
ATOM 1270 O O . SER A 1 173 ? -11.467 -7.138 -11.129 1.00 95.75 173 SER A O 1
ATOM 1272 N N . PRO A 1 174 ? -11.942 -9.269 -11.729 1.00 90.06 174 PRO A N 1
ATOM 1273 C CA . PRO A 1 174 ? -11.483 -9.150 -13.120 1.00 90.06 174 PRO A CA 1
ATOM 1274 C C . PRO A 1 174 ? -12.134 -7.974 -13.863 1.00 90.06 174 PRO A C 1
ATOM 1276 O O . PRO A 1 174 ? -11.474 -7.332 -14.675 1.00 90.06 174 PRO A O 1
ATOM 1279 N N . ASP A 1 175 ? -13.374 -7.633 -13.508 1.00 94.25 175 ASP A N 1
ATOM 1280 C CA . ASP A 1 175 ? -14.168 -6.590 -14.163 1.00 94.25 175 ASP A CA 1
ATOM 1281 C C . ASP A 1 175 ? -13.934 -5.183 -13.591 1.00 94.25 175 ASP A C 1
ATOM 1283 O O . ASP A 1 175 ? -14.524 -4.210 -14.063 1.00 94.25 175 ASP A O 1
ATOM 1287 N N . THR A 1 176 ? -13.092 -5.034 -12.559 1.00 96.00 176 THR A N 1
ATOM 1288 C CA . THR A 1 176 ? -12.759 -3.711 -12.016 1.00 96.00 176 THR A CA 1
ATOM 1289 C C . THR A 1 176 ? -12.049 -2.875 -13.086 1.00 96.00 176 THR A C 1
ATOM 1291 O O . THR A 1 176 ? -10.955 -3.264 -13.514 1.00 96.00 176 THR A O 1
ATOM 1294 N N . PRO A 1 177 ? -12.613 -1.720 -13.497 1.00 96.06 177 PRO A N 1
ATOM 1295 C CA . PRO A 1 177 ? -12.012 -0.897 -14.535 1.00 96.06 177 PRO A CA 1
ATOM 1296 C C . PRO A 1 177 ? -10.710 -0.248 -14.033 1.00 96.06 177 PRO A C 1
ATOM 1298 O O . PRO A 1 177 ? -10.644 0.189 -12.876 1.00 96.06 177 PRO A O 1
ATOM 1301 N N . PRO A 1 178 ? -9.672 -0.151 -14.880 1.00 97.25 178 PRO A N 1
ATOM 1302 C CA . PRO A 1 178 ? -8.436 0.536 -14.527 1.00 97.25 178 PRO A CA 1
ATOM 1303 C C . PRO A 1 178 ? -8.665 2.048 -14.403 1.00 97.25 178 PRO A C 1
ATOM 1305 O O . PRO A 1 178 ? -9.385 2.642 -15.207 1.00 97.25 178 PRO A O 1
ATOM 1308 N N . ASP A 1 179 ? -8.034 2.689 -13.418 1.00 98.19 179 ASP A N 1
ATOM 1309 C CA . ASP A 1 179 ? -8.030 4.151 -13.337 1.00 98.19 179 ASP A CA 1
ATOM 1310 C C . ASP A 1 179 ? -7.067 4.757 -14.380 1.00 98.19 179 ASP A C 1
ATOM 1312 O O . ASP A 1 179 ? -5.880 4.414 -14.387 1.00 98.19 179 ASP A O 1
ATOM 1316 N N . PRO A 1 180 ? -7.535 5.674 -15.250 1.00 96.50 180 PRO A N 1
ATOM 1317 C CA . PRO A 1 180 ? -6.721 6.213 -16.340 1.00 96.50 180 PRO A CA 1
ATOM 1318 C C . PRO A 1 180 ? -5.552 7.080 -15.854 1.00 96.50 180 PRO A C 1
ATOM 1320 O O . PRO A 1 180 ? -4.529 7.162 -16.530 1.00 96.50 180 PRO A O 1
ATOM 1323 N N . THR A 1 181 ? -5.670 7.710 -14.682 1.00 96.38 181 THR A N 1
ATOM 1324 C CA . THR A 1 181 ? -4.596 8.541 -14.119 1.00 96.38 181 THR A CA 1
ATOM 1325 C C . THR A 1 181 ? -3.435 7.664 -13.673 1.00 96.38 181 THR A C 1
ATOM 1327 O O . THR A 1 181 ? -2.276 7.967 -13.952 1.00 96.38 181 THR A O 1
ATOM 1330 N N . ILE A 1 182 ? -3.748 6.545 -13.014 1.00 98.19 182 ILE A N 1
ATOM 1331 C CA . ILE A 1 182 ? -2.730 5.584 -12.589 1.00 98.19 182 ILE A CA 1
ATOM 1332 C C . ILE A 1 182 ? -2.144 4.853 -13.793 1.00 98.19 182 ILE A C 1
ATOM 1334 O O . ILE A 1 182 ? -0.932 4.685 -13.838 1.00 98.19 182 ILE A O 1
ATOM 1338 N N . ALA A 1 183 ? -2.950 4.504 -14.801 1.00 97.50 183 ALA A N 1
ATOM 1339 C CA . ALA A 1 183 ? -2.438 3.933 -16.048 1.00 97.50 183 ALA A CA 1
ATOM 1340 C C . ALA A 1 183 ? -1.366 4.837 -16.692 1.00 97.50 183 ALA A C 1
ATOM 1342 O O . ALA A 1 183 ? -0.264 4.374 -16.972 1.00 97.50 183 ALA A O 1
ATOM 1343 N N . GLY A 1 184 ? -1.626 6.146 -16.803 1.00 97.81 184 GLY A N 1
ATOM 1344 C CA . GLY A 1 184 ? -0.632 7.098 -17.310 1.00 97.81 184 GLY A CA 1
ATOM 1345 C C . GLY A 1 184 ? 0.634 7.199 -16.445 1.00 97.81 184 GLY A C 1
ATOM 1346 O O . GLY A 1 184 ? 1.735 7.368 -16.971 1.00 97.81 184 GLY A O 1
ATOM 1347 N N . ALA A 1 185 ? 0.514 7.055 -15.121 1.00 97.81 185 ALA A N 1
ATOM 1348 C CA . ALA A 1 185 ? 1.677 6.992 -14.234 1.00 97.81 185 ALA A CA 1
ATOM 1349 C C . ALA A 1 185 ? 2.508 5.715 -14.460 1.00 97.81 185 ALA A C 1
ATOM 1351 O O . ALA A 1 185 ? 3.739 5.783 -14.466 1.00 97.81 185 ALA A O 1
ATOM 1352 N N . ILE A 1 186 ? 1.858 4.569 -14.688 1.00 98.12 186 ILE A N 1
ATOM 1353 C CA . ILE A 1 186 ? 2.539 3.311 -15.019 1.00 98.12 186 ILE A CA 1
ATOM 1354 C C . ILE A 1 186 ? 3.289 3.431 -16.347 1.00 98.12 186 ILE A C 1
ATOM 1356 O O . ILE A 1 186 ? 4.472 3.091 -16.399 1.00 98.12 186 ILE A O 1
ATOM 1360 N N . ASP A 1 187 ? 2.666 3.997 -17.382 1.00 98.06 187 ASP A N 1
ATOM 1361 C CA . ASP A 1 187 ? 3.316 4.218 -18.680 1.00 98.06 187 ASP A CA 1
ATOM 1362 C C . ASP A 1 187 ? 4.588 5.068 -18.548 1.00 98.06 187 ASP A C 1
ATOM 1364 O O . ASP A 1 187 ? 5.628 4.758 -19.142 1.00 98.06 187 ASP A O 1
ATOM 1368 N N . PHE A 1 188 ? 4.539 6.118 -17.722 1.00 97.69 188 PH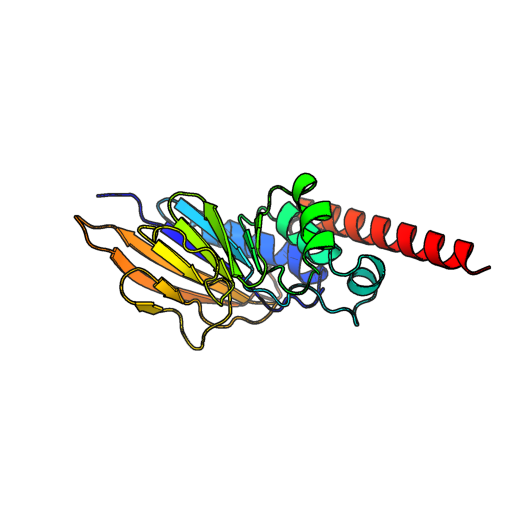E A N 1
ATOM 1369 C CA . PHE A 1 188 ? 5.707 6.943 -17.421 1.00 97.69 188 PHE A CA 1
ATOM 1370 C C . PHE A 1 188 ? 6.808 6.141 -16.709 1.00 97.69 188 PHE A C 1
ATOM 1372 O O . PHE A 1 188 ? 7.967 6.179 -17.125 1.00 97.69 188 PHE A O 1
ATOM 1379 N N . ILE A 1 189 ? 6.459 5.367 -15.675 1.00 97.31 189 ILE A N 1
ATOM 1380 C CA . ILE A 1 189 ? 7.411 4.529 -14.925 1.00 97.31 189 ILE A CA 1
ATOM 1381 C C . ILE A 1 189 ? 8.100 3.514 -15.847 1.00 97.31 189 ILE A C 1
ATOM 1383 O O . ILE A 1 189 ? 9.322 3.341 -15.782 1.00 97.31 189 ILE A O 1
ATOM 1387 N N . LEU A 1 190 ? 7.336 2.850 -16.716 1.00 98.06 190 LEU A N 1
ATOM 1388 C CA . LEU A 1 190 ? 7.862 1.880 -17.676 1.00 98.06 190 LEU A CA 1
ATOM 1389 C C . LEU A 1 190 ? 8.762 2.552 -18.720 1.00 98.06 190 LEU A C 1
ATOM 1391 O O . LEU A 1 190 ? 9.832 2.028 -19.041 1.00 98.06 190 LEU A O 1
ATOM 1395 N N . SER A 1 191 ? 8.382 3.737 -19.201 1.00 97.75 191 SER A N 1
ATOM 1396 C CA . SER A 1 191 ? 9.192 4.525 -20.138 1.00 97.75 191 SER A CA 1
ATOM 1397 C C . SER A 1 191 ? 10.546 4.921 -19.535 1.00 97.75 191 SER A C 1
ATOM 1399 O O . SER A 1 191 ? 11.587 4.742 -20.173 1.00 97.75 191 SER A O 1
ATOM 1401 N N . GLU A 1 192 ? 10.566 5.369 -18.277 1.00 96.88 192 GLU A N 1
ATOM 1402 C CA . GLU A 1 192 ? 11.804 5.677 -17.550 1.00 96.88 192 GLU A CA 1
ATOM 1403 C C . GLU A 1 192 ? 12.675 4.426 -17.344 1.00 96.88 192 GLU A C 1
ATOM 1405 O O . GLU A 1 192 ? 13.898 4.462 -17.530 1.00 96.88 192 GLU A O 1
ATOM 1410 N N . ALA A 1 193 ? 12.064 3.282 -17.021 1.00 96.94 193 ALA A N 1
ATOM 1411 C CA . ALA A 1 193 ? 12.778 2.013 -16.900 1.00 96.94 193 ALA A CA 1
ATOM 1412 C C . ALA A 1 193 ? 13.423 1.588 -18.235 1.00 96.94 193 ALA A C 1
ATOM 1414 O O . ALA A 1 193 ? 14.583 1.159 -18.255 1.00 96.94 193 ALA A O 1
ATOM 1415 N N . HIS A 1 194 ? 12.719 1.762 -19.358 1.00 97.56 194 HIS A N 1
ATOM 1416 C CA . HIS A 1 194 ? 13.268 1.535 -20.697 1.00 97.56 194 HIS A CA 1
ATOM 1417 C C . HIS A 1 194 ? 14.444 2.463 -21.014 1.00 97.56 194 HIS A C 1
ATOM 1419 O O . HIS A 1 194 ? 15.464 2.006 -21.542 1.00 97.56 194 HIS A O 1
ATOM 1425 N N . TYR A 1 195 ? 14.344 3.748 -20.666 1.00 96.50 195 TYR A N 1
ATOM 1426 C CA . TYR A 1 195 ? 15.437 4.702 -20.851 1.00 96.50 195 TYR A CA 1
ATOM 1427 C C . TYR A 1 195 ? 16.699 4.285 -20.077 1.00 96.50 195 TYR A C 1
ATOM 1429 O O . TYR A 1 195 ? 17.801 4.265 -20.638 1.00 96.50 195 TYR A O 1
ATOM 1437 N N . LEU A 1 196 ? 16.549 3.870 -18.814 1.00 95.12 196 LEU A N 1
ATOM 1438 C CA . LEU A 1 196 ? 17.660 3.357 -18.006 1.00 95.12 196 LEU A CA 1
ATOM 1439 C C . LEU A 1 196 ? 18.283 2.094 -18.610 1.00 95.12 196 LEU A C 1
ATOM 1441 O O . LEU A 1 196 ? 19.512 1.971 -18.633 1.00 95.12 196 LEU A O 1
ATOM 1445 N N . LEU A 1 197 ? 17.457 1.180 -19.127 1.00 95.44 197 LEU A N 1
ATOM 1446 C CA . LEU A 1 197 ? 17.922 -0.046 -19.772 1.00 95.44 197 LEU A CA 1
ATOM 1447 C C . LEU A 1 197 ? 18.783 0.269 -20.999 1.00 95.44 197 LEU A C 1
ATOM 1449 O O . LEU A 1 197 ? 19.897 -0.244 -21.116 1.00 95.44 197 LEU A O 1
ATOM 1453 N N . LYS A 1 198 ? 18.302 1.161 -21.872 1.00 95.50 198 LYS A N 1
ATOM 1454 C CA . LYS A 1 198 ? 19.031 1.596 -23.070 1.00 95.50 198 LYS A CA 1
ATOM 1455 C C . LYS A 1 198 ? 20.379 2.220 -22.706 1.00 95.50 198 LYS A C 1
ATOM 1457 O O . LYS A 1 198 ? 21.415 1.813 -23.228 1.00 95.50 198 LYS A O 1
ATOM 1462 N N . LYS A 1 199 ? 20.391 3.135 -21.735 1.00 94.25 199 LYS A N 1
ATOM 1463 C CA . LYS A 1 199 ? 21.616 3.792 -21.255 1.00 94.25 199 LYS A CA 1
ATOM 1464 C C . LYS A 1 199 ? 22.624 2.802 -20.662 1.00 94.25 199 LYS A C 1
ATOM 1466 O O . LYS A 1 199 ? 23.833 2.971 -20.820 1.00 94.25 199 LYS A O 1
ATOM 1471 N N . ALA A 1 200 ? 22.152 1.768 -19.964 1.00 91.44 200 ALA A N 1
ATOM 1472 C CA . ALA A 1 200 ? 23.014 0.719 -19.425 1.00 91.44 200 ALA A CA 1
ATOM 1473 C C . ALA A 1 200 ? 23.629 -0.156 -20.530 1.00 91.44 200 ALA A C 1
ATOM 1475 O O . ALA A 1 200 ? 24.782 -0.566 -20.406 1.00 91.44 200 ALA A O 1
ATOM 1476 N N . GLN A 1 201 ? 22.888 -0.420 -21.610 1.00 91.44 201 GLN A N 1
ATOM 1477 C CA . GLN A 1 201 ? 23.383 -1.160 -22.773 1.00 91.44 201 GLN A CA 1
ATOM 1478 C C . GLN A 1 201 ? 24.423 -0.359 -23.567 1.00 91.44 201 GLN A C 1
ATOM 1480 O O . GLN A 1 201 ? 25.432 -0.927 -23.973 1.00 91.44 201 GLN A O 1
ATOM 1485 N N . GLU A 1 202 ? 24.222 0.950 -23.740 1.00 92.69 202 GLU A N 1
ATOM 1486 C CA . GLU A 1 202 ? 25.175 1.839 -24.424 1.00 92.69 202 GLU A CA 1
ATOM 1487 C C . GLU A 1 202 ? 26.520 1.932 -23.693 1.00 92.69 202 GLU A C 1
ATOM 1489 O O . GLU A 1 202 ? 27.558 1.931 -24.336 1.00 92.69 202 GLU A O 1
ATOM 1494 N N . ARG A 1 203 ? 26.524 1.935 -22.354 1.00 85.94 203 ARG A N 1
ATOM 1495 C CA . ARG A 1 203 ? 27.759 1.963 -21.542 1.00 85.94 203 ARG A CA 1
ATOM 1496 C C . ARG A 1 203 ? 28.576 0.669 -21.571 1.00 85.94 203 ARG A C 1
ATOM 1498 O O . ARG A 1 203 ? 29.699 0.660 -21.078 1.00 85.94 203 ARG A O 1
ATOM 1505 N N . ARG A 1 204 ? 27.979 -0.435 -22.027 1.00 78.38 204 ARG A N 1
ATOM 1506 C CA . ARG A 1 204 ? 28.624 -1.756 -22.113 1.00 78.38 204 ARG A CA 1
ATOM 1507 C C . ARG A 1 204 ? 29.206 -2.042 -23.499 1.00 78.38 204 ARG A C 1
ATOM 1509 O O . ARG A 1 204 ? 29.844 -3.079 -23.658 1.00 78.38 204 ARG A O 1
ATOM 1516 N N . ARG A 1 205 ? 28.926 -1.181 -24.477 1.00 65.19 205 ARG A N 1
ATOM 1517 C CA . ARG A 1 205 ? 29.509 -1.211 -25.821 1.00 65.19 205 ARG A CA 1
ATOM 1518 C C . ARG A 1 205 ? 30.746 -0.328 -25.853 1.00 65.19 205 ARG A C 1
ATOM 1520 O O . ARG A 1 205 ? 31.671 -0.702 -26.599 1.00 65.19 205 ARG A O 1
#

Radius of gyration: 17.38 Å; chains: 1; bounding box: 47×28×53 Å

Secondary structure (DSSP, 8-state):
-PPPEEEEEE---TT-GGGHHHHHHHHHHHHTT--SEEEEEE-S----TTSHHHHHHTTHHHHHHHHHTT-SEEE-TTS-HHHHHHHGGG-SSEEE-BT-EEEETTEEEEBSS--S-PPPPSSEEEEEEESS-EEETTEEEEE---TTEEEEEEEEE-SS-EEEEEEEEEE--TTPPPPHHHHHHHHHHHHHHHHHHHHHHHTT-